Protein AF-A0A5P6VSQ1-F1 (afdb_monomer)

Structure (mmCIF, N/CA/C/O backbone):
data_AF-A0A5P6VSQ1-F1
#
_entry.id   AF-A0A5P6VSQ1-F1
#
loop_
_atom_site.group_PDB
_atom_site.id
_atom_site.type_symbol
_atom_site.label_atom_id
_atom_site.label_alt_id
_atom_site.label_comp_id
_atom_site.label_asym_id
_atom_site.label_entity_id
_atom_site.label_seq_id
_atom_site.pdbx_PDB_ins_code
_atom_site.Cartn_x
_atom_site.Cartn_y
_atom_site.Cartn_z
_atom_site.occupancy
_atom_site.B_iso_or_equiv
_atom_site.auth_seq_id
_atom_site.auth_comp_id
_atom_site.auth_asym_id
_atom_site.auth_atom_id
_atom_site.pdbx_PDB_model_num
ATOM 1 N N . MET A 1 1 ? -1.078 12.961 29.794 1.00 70.12 1 MET A N 1
ATOM 2 C CA . MET A 1 1 ? -1.570 12.955 28.407 1.00 70.12 1 MET A CA 1
ATOM 3 C C . MET A 1 1 ? -2.559 11.824 28.204 1.00 70.12 1 MET A C 1
ATOM 5 O O . MET A 1 1 ? -2.179 10.659 28.289 1.00 70.12 1 MET A O 1
ATOM 9 N N . ARG A 1 2 ? -3.822 12.182 27.994 1.00 81.62 2 ARG A N 1
ATOM 10 C CA . ARG A 1 2 ? -4.929 11.288 27.654 1.00 81.62 2 ARG A CA 1
ATOM 11 C C . ARG A 1 2 ? -5.389 11.627 26.243 1.00 81.62 2 ARG A C 1
ATOM 13 O O . ARG A 1 2 ? -5.378 12.792 25.859 1.00 81.62 2 ARG A O 1
ATOM 20 N N . PHE A 1 3 ? -5.787 10.613 25.490 1.00 84.25 3 PHE A N 1
ATOM 21 C CA . PHE A 1 3 ? -6.399 10.802 24.182 1.00 84.25 3 PHE A CA 1
ATOM 22 C C . PHE A 1 3 ? -7.887 10.526 24.303 1.00 84.25 3 PHE A C 1
ATOM 24 O O . PHE A 1 3 ? -8.263 9.465 24.799 1.00 84.25 3 PHE A O 1
ATOM 31 N N . ILE A 1 4 ? -8.719 11.459 23.860 1.00 89.19 4 ILE A N 1
ATOM 32 C CA . ILE A 1 4 ? -10.176 11.336 23.892 1.00 89.19 4 ILE A CA 1
ATOM 33 C C . ILE A 1 4 ? -10.691 11.254 22.468 1.00 89.19 4 ILE A C 1
ATOM 35 O O . ILE A 1 4 ? -10.334 12.092 21.651 1.00 89.19 4 ILE A O 1
ATOM 39 N N . GLY A 1 5 ? -11.539 10.281 22.163 1.00 91.38 5 GLY A N 1
ATOM 40 C CA . GLY A 1 5 ? -12.092 10.126 20.823 1.00 91.38 5 GLY A CA 1
ATOM 41 C C . GLY A 1 5 ? -13.362 9.293 20.811 1.00 91.38 5 GLY A C 1
ATOM 42 O O . GLY A 1 5 ? -13.901 8.954 21.866 1.00 91.38 5 GLY A O 1
ATOM 43 N N . THR A 1 6 ? -13.822 8.980 19.602 1.00 93.25 6 THR A N 1
ATOM 44 C CA . THR A 1 6 ? -14.966 8.096 19.352 1.00 93.25 6 THR A CA 1
ATOM 45 C C . THR A 1 6 ? -14.537 6.953 18.438 1.00 93.25 6 THR A C 1
ATOM 47 O O . THR A 1 6 ? -13.823 7.180 17.461 1.00 93.25 6 THR A O 1
ATOM 50 N N . ILE A 1 7 ? -14.975 5.732 18.742 1.00 93.25 7 ILE A N 1
ATOM 51 C CA . ILE A 1 7 ? -14.800 4.549 17.895 1.00 93.25 7 ILE A CA 1
ATOM 52 C C . ILE A 1 7 ? -16.166 3.914 17.671 1.00 93.25 7 ILE A C 1
ATOM 54 O O . ILE A 1 7 ? -16.903 3.645 18.620 1.00 93.25 7 ILE A O 1
ATOM 58 N N . LEU A 1 8 ? -16.475 3.639 16.412 1.00 93.31 8 LEU A N 1
ATOM 59 C CA . LEU A 1 8 ? -17.671 2.930 15.988 1.00 93.31 8 LEU A CA 1
ATOM 60 C C . LEU A 1 8 ? -17.370 1.439 15.844 1.00 93.31 8 LEU A C 1
ATOM 62 O O . LEU A 1 8 ? -16.299 1.071 15.359 1.00 93.31 8 LEU A O 1
ATOM 66 N N . GLN A 1 9 ? -18.314 0.592 16.236 1.00 92.81 9 GLN A N 1
ATOM 67 C CA . GLN A 1 9 ? -18.250 -0.860 16.110 1.00 92.81 9 GLN A CA 1
ATOM 68 C C . GLN A 1 9 ? -19.299 -1.354 15.117 1.00 92.81 9 GLN A C 1
ATOM 70 O O . GLN A 1 9 ? -20.471 -0.993 15.202 1.00 92.81 9 GLN A O 1
ATOM 75 N N . PHE A 1 10 ? -18.868 -2.230 14.217 1.00 91.12 10 PHE A N 1
ATOM 76 C CA . PHE A 1 10 ? -19.666 -2.811 13.152 1.00 91.12 10 PHE A CA 1
ATOM 77 C C . PHE A 1 10 ? -19.662 -4.339 13.230 1.00 91.12 10 PHE A C 1
ATOM 79 O O . PHE A 1 10 ? -18.661 -4.956 13.627 1.00 91.12 10 PHE A O 1
ATOM 86 N N . ASP A 1 11 ? -20.773 -4.949 12.827 1.00 88.25 11 ASP A N 1
ATOM 87 C CA . ASP A 1 11 ? -20.879 -6.395 12.642 1.00 88.25 11 ASP A CA 1
ATOM 88 C C . ASP A 1 11 ? -20.225 -6.874 11.324 1.00 88.25 11 ASP A C 1
ATOM 90 O O . ASP A 1 11 ? -19.511 -6.136 10.640 1.00 88.25 11 ASP A O 1
ATOM 94 N N . ALA A 1 12 ? -20.393 -8.158 10.992 1.00 83.31 12 ALA A N 1
ATOM 95 C CA . ALA A 1 12 ? -19.818 -8.744 9.778 1.00 83.31 12 ALA A CA 1
ATOM 96 C C . ALA A 1 12 ? -20.496 -8.264 8.481 1.00 83.31 12 ALA A C 1
ATOM 98 O O . ALA A 1 12 ? -19.870 -8.335 7.419 1.00 83.31 12 ALA A O 1
ATOM 99 N N . ASP A 1 13 ? -21.732 -7.776 8.584 1.00 84.56 13 ASP A N 1
ATOM 100 C CA . ASP A 1 13 ? -22.561 -7.284 7.482 1.00 84.56 13 ASP A CA 1
ATOM 101 C C . ASP A 1 13 ? -22.483 -5.752 7.338 1.00 84.56 13 ASP A C 1
ATOM 103 O O . ASP A 1 13 ? -23.148 -5.167 6.487 1.00 84.56 13 ASP A O 1
ATOM 107 N N . ASP A 1 14 ? -21.589 -5.122 8.105 1.00 87.62 14 ASP A N 1
ATOM 108 C CA . ASP A 1 14 ? -21.326 -3.684 8.132 1.00 87.62 14 ASP A CA 1
ATOM 109 C C . ASP A 1 14 ? -22.443 -2.829 8.749 1.00 87.62 14 ASP A C 1
ATOM 111 O O . ASP A 1 14 ? -22.542 -1.632 8.473 1.00 87.62 14 ASP A O 1
ATOM 115 N N . HIS A 1 15 ? -23.265 -3.407 9.628 1.00 89.38 15 HIS A N 1
ATOM 116 C CA . HIS A 1 15 ? -24.206 -2.632 10.433 1.00 89.38 15 HIS A CA 1
ATOM 117 C C . HIS A 1 15 ? -23.506 -2.036 11.652 1.00 89.38 15 HIS A C 1
ATOM 119 O O . HIS A 1 15 ? -22.765 -2.725 12.356 1.00 89.38 15 HIS A O 1
ATOM 125 N N . LEU A 1 16 ? -23.779 -0.761 11.933 1.00 92.00 16 LEU A N 1
ATOM 126 C CA . LEU A 1 16 ? -23.342 -0.099 13.159 1.00 92.00 16 LEU A CA 1
ATOM 127 C C . LEU A 1 16 ? -24.077 -0.707 14.363 1.00 92.00 16 LEU A C 1
ATOM 129 O O . LEU A 1 16 ? -25.304 -0.660 14.427 1.00 92.00 16 LEU A O 1
ATOM 133 N N . ILE A 1 17 ? -23.326 -1.245 15.323 1.00 92.81 17 ILE A N 1
ATOM 134 C CA . ILE A 1 17 ? -23.867 -1.920 16.516 1.00 92.81 17 ILE A CA 1
ATOM 135 C C . ILE A 1 17 ? -23.391 -1.309 17.838 1.00 92.81 17 ILE A C 1
ATOM 137 O O . ILE A 1 17 ? -23.917 -1.652 18.895 1.00 92.81 17 ILE A O 1
ATOM 141 N N . GLY A 1 18 ? -22.409 -0.409 17.798 1.00 92.25 18 GLY A N 1
ATOM 142 C CA . GLY A 1 18 ? -21.879 0.226 18.997 1.00 92.25 18 GLY A CA 1
ATOM 143 C C . GLY A 1 18 ? -21.128 1.515 18.700 1.00 92.25 18 GLY A C 1
ATOM 144 O O . GLY A 1 18 ? -20.515 1.672 17.644 1.00 92.25 18 GLY A O 1
ATOM 145 N N . GLU A 1 19 ? -21.159 2.425 19.665 1.00 94.94 19 GLU A N 1
ATOM 146 C CA . GLU A 1 19 ? -20.414 3.680 19.664 1.00 94.94 19 GLU A CA 1
ATOM 147 C C . GLU A 1 19 ? -19.758 3.848 21.034 1.00 94.94 19 GLU A C 1
ATOM 149 O O . GLU A 1 19 ? -20.417 3.757 22.071 1.00 94.94 19 GLU A O 1
ATOM 154 N N . TYR A 1 20 ? -18.446 4.067 21.035 1.00 93.31 20 TYR A N 1
ATOM 155 C CA . TYR A 1 20 ? -17.654 4.194 22.248 1.00 93.31 20 TYR A CA 1
ATOM 156 C C . TYR A 1 20 ? -16.936 5.536 22.251 1.00 93.31 20 TYR A C 1
ATOM 158 O O . TYR A 1 20 ? -16.072 5.773 21.407 1.00 93.31 20 TYR A O 1
ATOM 166 N N . THR A 1 21 ? -17.253 6.375 23.235 1.00 93.38 21 THR A N 1
ATOM 167 C CA . THR A 1 21 ? -16.722 7.737 23.354 1.00 93.38 21 THR A CA 1
ATOM 168 C C . THR A 1 21 ? -16.075 7.939 24.715 1.00 93.38 21 THR A C 1
ATOM 170 O O . THR A 1 21 ? -16.626 7.544 25.743 1.00 93.38 21 THR A O 1
ATOM 173 N N . GLY A 1 22 ? -14.900 8.564 24.738 1.00 91.81 22 GLY A N 1
ATOM 174 C CA . GLY A 1 22 ? -14.165 8.852 25.967 1.00 91.81 22 GLY A CA 1
ATOM 175 C C . GLY A 1 22 ? -12.661 8.708 25.788 1.00 91.81 22 GLY A C 1
ATOM 176 O O . GLY 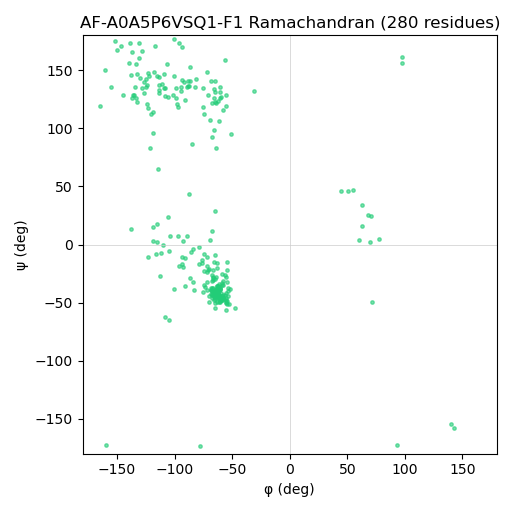A 1 22 ? -12.144 8.790 24.674 1.00 91.81 22 GLY A O 1
ATOM 177 N N . GLU A 1 23 ? -11.949 8.495 26.896 1.00 89.94 23 GLU A N 1
ATOM 178 C CA . GLU A 1 23 ? -10.521 8.186 26.844 1.00 89.94 23 GLU A CA 1
ATOM 179 C C . GLU A 1 23 ? -10.310 6.894 26.043 1.00 89.94 23 GLU A C 1
ATOM 181 O O . GLU A 1 23 ? -10.903 5.862 26.363 1.00 89.94 23 GLU A O 1
ATOM 186 N N . LEU A 1 24 ? -9.448 6.934 25.022 1.00 83.62 24 LEU A N 1
ATOM 187 C CA . LEU A 1 24 ? -9.187 5.814 24.115 1.00 83.62 24 LEU A CA 1
ATOM 188 C C . LEU A 1 24 ? -8.848 4.529 24.880 1.00 83.62 24 LEU A C 1
ATOM 190 O O . LEU A 1 24 ? -9.331 3.455 24.541 1.00 83.62 24 LEU A O 1
ATOM 194 N N . LYS A 1 25 ? -8.092 4.634 25.977 1.00 82.38 25 LYS A N 1
ATOM 195 C CA . LYS A 1 25 ? -7.800 3.498 26.857 1.00 82.38 25 LYS A CA 1
ATOM 196 C C . LYS A 1 25 ? -9.061 2.894 27.492 1.00 82.38 25 LYS A C 1
ATOM 198 O O . LYS A 1 25 ? -9.208 1.676 27.495 1.00 82.38 25 LYS A O 1
ATOM 203 N N . CYS A 1 26 ? -9.966 3.726 28.003 1.00 86.69 26 CYS A N 1
ATOM 204 C CA . CYS A 1 26 ? -11.228 3.276 28.592 1.00 86.69 26 CYS A CA 1
ATOM 205 C C . CYS A 1 26 ? -12.149 2.652 27.538 1.00 86.69 26 CYS A C 1
ATOM 207 O O . CYS A 1 26 ? -12.797 1.646 27.818 1.00 86.69 26 CYS A O 1
ATOM 209 N N . ILE A 1 27 ? -12.166 3.198 26.316 1.00 88.56 27 ILE A N 1
ATOM 210 C CA . ILE A 1 27 ? -12.882 2.590 25.188 1.00 88.56 27 ILE A CA 1
ATOM 211 C C . ILE A 1 27 ? -12.402 1.147 24.981 1.00 88.56 27 ILE A C 1
ATOM 213 O O . ILE A 1 27 ? -13.220 0.234 24.948 1.00 88.56 27 ILE A O 1
ATOM 217 N N . LEU A 1 28 ? -11.087 0.916 24.932 1.00 82.88 28 LEU A N 1
ATOM 218 C CA . LEU A 1 28 ? -10.521 -0.429 24.756 1.00 82.88 28 LEU A CA 1
ATOM 219 C C . LEU A 1 28 ? -10.906 -1.399 25.878 1.00 82.88 28 LEU A C 1
ATOM 221 O O . LEU A 1 28 ? -11.108 -2.589 25.628 1.00 82.88 28 LEU A O 1
ATOM 225 N N . ASP A 1 29 ? -10.997 -0.910 27.113 1.00 82.88 29 ASP A N 1
ATOM 226 C CA . ASP A 1 29 ? -11.412 -1.736 28.245 1.00 82.88 29 ASP A CA 1
ATOM 227 C C . ASP A 1 29 ? -12.871 -2.181 28.161 1.00 82.88 29 ASP A C 1
ATOM 229 O O . ASP A 1 29 ? -13.169 -3.304 28.588 1.00 82.88 29 ASP A O 1
ATOM 233 N N . ASN A 1 30 ? -13.715 -1.348 27.551 1.00 83.75 30 ASN A N 1
ATOM 234 C CA . ASN A 1 30 ? -15.149 -1.556 27.377 1.00 83.75 30 ASN A CA 1
ATOM 235 C C . ASN A 1 30 ? -15.520 -2.275 26.070 1.00 83.75 30 ASN A C 1
ATOM 237 O O . ASN A 1 30 ? -16.666 -2.694 25.916 1.00 83.75 30 ASN A O 1
ATOM 241 N N . ILE A 1 31 ? -14.586 -2.434 25.125 1.00 82.75 31 ILE A N 1
ATOM 242 C CA . ILE A 1 31 ? -14.830 -3.215 23.910 1.00 82.75 31 ILE A CA 1
ATOM 243 C C . ILE A 1 31 ? -14.947 -4.701 24.277 1.00 82.75 31 ILE A C 1
ATOM 245 O O . ILE A 1 31 ? -13.966 -5.394 24.576 1.00 82.75 31 ILE A O 1
ATOM 249 N N . GLU A 1 32 ? -16.173 -5.209 24.212 1.00 71.50 32 GLU A N 1
ATOM 250 C CA . GLU A 1 32 ? -16.467 -6.634 24.298 1.00 71.50 32 GLU A CA 1
ATOM 251 C C . GLU A 1 32 ? -16.241 -7.308 22.934 1.00 71.50 32 GLU A C 1
ATOM 253 O O . GLU A 1 32 ? -16.523 -6.743 21.880 1.00 71.50 32 GLU A O 1
ATOM 258 N N . ASN A 1 33 ? -15.722 -8.541 22.939 1.00 73.06 33 ASN A N 1
ATOM 259 C CA . ASN A 1 33 ? -15.537 -9.360 21.731 1.00 73.06 33 ASN A CA 1
ATOM 260 C C . ASN A 1 33 ? -14.714 -8.689 20.605 1.00 73.06 33 ASN A C 1
ATOM 262 O O . ASN A 1 33 ? -15.053 -8.774 19.423 1.00 73.06 33 ASN A O 1
ATOM 266 N N . GLY A 1 34 ? -13.568 -8.089 20.957 1.00 71.31 34 GLY A N 1
ATOM 267 C CA . GLY A 1 34 ? -12.662 -7.375 20.038 1.00 71.31 34 GLY A CA 1
ATOM 268 C C . GLY A 1 34 ? -12.170 -8.147 18.799 1.00 71.31 34 GLY A C 1
ATOM 269 O O . GLY A 1 34 ? -11.653 -7.537 17.869 1.00 71.31 34 GLY A O 1
ATOM 270 N N . GLU A 1 35 ? -12.324 -9.473 18.759 1.00 76.06 35 GLU A N 1
ATOM 271 C CA . GLU A 1 35 ? -11.945 -10.319 17.613 1.00 76.06 35 GLU A CA 1
ATOM 272 C C . GLU A 1 35 ? -13.078 -10.564 16.611 1.00 76.06 35 GLU A C 1
ATOM 274 O O . GLU A 1 35 ? -12.803 -10.945 15.474 1.00 76.06 35 GLU A O 1
ATOM 279 N N . THR A 1 36 ? -14.330 -10.357 17.018 1.00 80.19 36 THR A N 1
ATOM 280 C CA . THR A 1 36 ? -15.506 -10.686 16.200 1.00 80.19 36 THR A CA 1
ATOM 281 C C . THR A 1 36 ? -15.934 -9.508 15.332 1.00 80.19 36 THR A C 1
ATOM 283 O O . THR A 1 36 ? -16.342 -9.691 14.187 1.00 80.19 36 THR A O 1
ATOM 286 N N . PHE A 1 37 ? -15.802 -8.295 15.860 1.00 88.25 37 PHE A N 1
ATOM 287 C CA . PHE A 1 37 ? -16.324 -7.085 15.237 1.00 88.25 37 PHE A CA 1
ATOM 288 C C . PHE A 1 37 ? -15.277 -6.328 14.413 1.00 88.25 37 PHE A C 1
ATOM 290 O O . PHE A 1 37 ? -14.092 -6.685 14.356 1.00 88.25 37 PHE A O 1
ATOM 297 N N . TYR A 1 38 ? -15.737 -5.301 13.710 1.00 88.38 38 TYR A N 1
ATOM 298 C CA . TYR A 1 38 ? -14.899 -4.341 13.004 1.00 88.38 38 TYR A CA 1
ATOM 299 C C . TYR A 1 38 ? -15.056 -2.958 13.620 1.00 88.38 38 TYR A C 1
ATOM 301 O O . TYR A 1 38 ? -16.138 -2.610 14.071 1.00 88.38 38 TYR A O 1
ATOM 309 N N . TYR A 1 39 ? -13.983 -2.177 13.645 1.00 91.19 39 TYR A N 1
ATOM 310 C CA . TYR A 1 39 ? -13.972 -0.868 14.293 1.00 91.19 39 TYR A CA 1
ATOM 311 C C . TYR A 1 39 ? -13.536 0.222 13.319 1.00 91.19 39 TYR A C 1
ATOM 313 O O . TYR A 1 39 ? -12.639 -0.015 12.510 1.00 91.19 39 TYR A O 1
ATOM 321 N N . ARG A 1 40 ? -14.141 1.411 13.396 1.00 92.31 40 ARG A N 1
ATOM 322 C CA . ARG A 1 40 ? -13.777 2.579 12.571 1.00 92.31 40 ARG A CA 1
ATOM 323 C C . ARG A 1 40 ? -13.806 3.859 13.389 1.00 92.31 40 ARG A C 1
ATOM 325 O O . ARG A 1 40 ? -14.538 3.957 14.372 1.00 92.31 40 ARG A O 1
ATOM 332 N N . PHE A 1 41 ? -13.065 4.861 12.935 1.00 93.00 41 PHE A N 1
ATOM 333 C CA . PHE A 1 41 ? -13.343 6.239 13.333 1.00 93.00 41 PHE A CA 1
ATOM 334 C C . PHE A 1 41 ? -14.627 6.722 12.643 1.00 93.00 41 PHE A C 1
ATOM 336 O O . PHE A 1 41 ? -14.887 6.298 11.513 1.00 93.00 41 PHE A O 1
ATOM 343 N N . PRO A 1 42 ? -15.424 7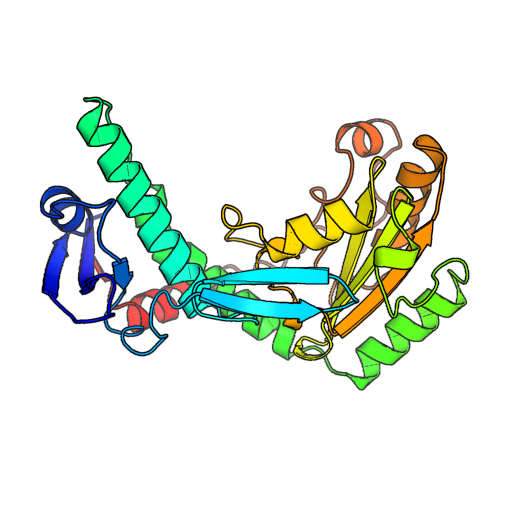.611 13.265 1.00 92.69 42 PRO A N 1
ATOM 344 C CA . PRO A 1 42 ? -16.654 8.126 12.659 1.00 92.69 42 PRO A CA 1
ATOM 345 C C . PRO A 1 42 ? -16.459 8.721 11.260 1.00 92.69 42 PRO A C 1
ATOM 347 O O . PRO A 1 42 ? -17.282 8.497 10.372 1.00 92.69 42 PRO A O 1
ATOM 350 N N . CYS A 1 43 ? -15.333 9.409 11.047 1.00 90.44 43 CYS A N 1
ATOM 351 C CA . CYS A 1 43 ? -14.950 10.007 9.767 1.00 90.44 43 CYS A CA 1
ATOM 352 C C . CYS A 1 43 ? -14.730 8.991 8.638 1.00 90.44 43 CYS A C 1
ATOM 354 O O . CYS A 1 43 ? -14.682 9.395 7.485 1.00 90.44 43 CYS A O 1
ATOM 356 N N . PHE A 1 44 ? -14.585 7.703 8.960 1.00 90.81 44 PHE A N 1
ATOM 357 C CA . PHE A 1 44 ? -14.346 6.624 8.000 1.00 90.81 44 PHE A CA 1
ATOM 358 C C . PHE A 1 44 ? -15.492 5.613 7.950 1.00 90.81 44 PHE A C 1
ATOM 360 O O . PHE A 1 44 ? -15.309 4.481 7.504 1.00 90.81 44 PHE A O 1
ATOM 367 N N . SER A 1 45 ? -16.672 5.984 8.451 1.00 82.56 45 SER A N 1
ATOM 368 C CA . SER A 1 45 ? -17.833 5.090 8.528 1.00 82.56 45 SER A CA 1
ATOM 369 C C . SER A 1 45 ? -18.280 4.544 7.163 1.00 82.56 45 SER A C 1
ATOM 371 O O . SER A 1 45 ? -18.807 3.434 7.109 1.00 82.56 45 SER A O 1
ATOM 373 N N . ASP A 1 46 ? -17.993 5.255 6.074 1.00 79.31 46 ASP A N 1
ATOM 374 C CA . ASP A 1 46 ? -18.390 4.974 4.691 1.00 79.31 46 ASP A CA 1
ATOM 375 C C . ASP A 1 46 ? -17.365 4.177 3.860 1.00 79.31 46 ASP A C 1
ATOM 377 O O . ASP A 1 46 ? -17.715 3.671 2.794 1.00 79.31 46 ASP A O 1
ATOM 381 N N . ILE A 1 47 ? -16.132 3.979 4.346 1.00 75.06 47 ILE A N 1
ATOM 382 C CA . ILE A 1 47 ? -15.031 3.312 3.605 1.00 75.06 47 ILE A CA 1
ATOM 383 C C . ILE A 1 47 ? -15.249 1.798 3.380 1.00 75.06 47 ILE A C 1
ATOM 385 O O . ILE A 1 47 ? -14.464 1.112 2.725 1.00 75.06 47 ILE A O 1
ATOM 389 N N . GLY A 1 48 ? -16.403 1.282 3.797 1.00 63.25 48 GLY A N 1
ATOM 390 C CA . GLY A 1 48 ? -16.982 0.080 3.217 1.00 63.25 48 GLY A CA 1
ATOM 391 C C . GLY A 1 48 ? -16.702 -1.209 3.979 1.00 63.25 48 GLY A C 1
ATOM 392 O O . GLY A 1 48 ? -15.763 -1.345 4.762 1.00 63.25 48 GLY A O 1
ATOM 393 N N . SER A 1 49 ? -17.593 -2.169 3.754 1.00 63.62 49 SER A N 1
ATOM 394 C CA . SER A 1 49 ? -17.668 -3.480 4.409 1.00 63.62 49 SER A CA 1
ATOM 395 C C . SER A 1 49 ? -16.387 -4.324 4.314 1.00 63.62 49 SER A C 1
ATOM 397 O O . SER A 1 49 ? -15.628 -4.205 3.354 1.00 63.62 49 SER A O 1
ATOM 399 N N . LYS A 1 50 ? -16.213 -5.302 5.223 1.00 70.88 50 LYS A N 1
ATOM 400 C CA . LYS A 1 50 ? -15.196 -6.384 5.147 1.00 70.88 50 LYS A CA 1
ATOM 401 C C . LYS A 1 50 ? -15.405 -7.355 3.963 1.00 70.88 50 LYS A C 1
ATOM 403 O O . LYS A 1 50 ? -15.060 -8.541 4.026 1.00 70.88 50 LYS A O 1
ATOM 408 N N . LYS A 1 51 ? -15.996 -6.896 2.861 1.00 79.38 51 LYS A N 1
ATOM 409 C CA . LYS A 1 51 ? -16.295 -7.732 1.706 1.00 79.38 51 LYS A CA 1
ATOM 410 C C . LYS A 1 51 ? -14.999 -8.219 1.077 1.00 79.38 51 LYS A C 1
ATOM 412 O O . LYS A 1 51 ? -14.076 -7.457 0.806 1.00 79.38 51 LYS A O 1
ATOM 417 N N . LYS A 1 52 ? -14.943 -9.524 0.826 1.00 86.62 52 LYS A N 1
ATOM 418 C CA . LYS A 1 52 ? -13.829 -10.146 0.113 1.00 86.62 52 LYS A CA 1
ATOM 419 C C . LYS A 1 52 ? -13.933 -9.801 -1.367 1.00 86.62 52 LYS A C 1
ATOM 421 O O . LYS A 1 52 ? -14.832 -10.290 -2.052 1.00 86.62 52 LYS A O 1
ATOM 426 N N . ILE A 1 53 ? -12.994 -9.006 -1.859 1.00 88.06 53 ILE A N 1
ATOM 427 C CA . ILE A 1 53 ? -12.873 -8.662 -3.272 1.00 88.06 53 ILE A CA 1
ATOM 428 C C . ILE A 1 53 ? -11.818 -9.572 -3.889 1.00 88.06 53 ILE A C 1
ATOM 430 O O . ILE A 1 53 ? -10.674 -9.630 -3.441 1.00 88.06 53 ILE A O 1
ATOM 434 N N . ARG A 1 54 ? -12.220 -10.336 -4.905 1.00 92.56 54 ARG A N 1
ATOM 435 C CA . ARG A 1 54 ? -11.307 -11.186 -5.675 1.00 92.56 54 ARG A CA 1
ATOM 436 C C . ARG A 1 54 ? -10.720 -10.371 -6.816 1.00 92.56 54 ARG A C 1
ATOM 438 O O . ARG A 1 54 ? -11.452 -9.638 -7.475 1.00 92.56 54 ARG A O 1
ATOM 445 N N . TYR A 1 55 ? -9.439 -10.565 -7.091 1.00 93.19 55 TYR A N 1
ATOM 446 C CA . TYR A 1 55 ? -8.770 -9.936 -8.224 1.00 93.19 55 TYR A CA 1
ATOM 447 C C . TYR A 1 55 ? -7.927 -10.951 -8.999 1.00 93.19 55 TYR A C 1
ATOM 449 O O . TYR A 1 55 ? -7.499 -11.980 -8.463 1.00 93.19 55 TYR A O 1
ATOM 457 N N . THR A 1 56 ? -7.703 -10.648 -10.276 1.00 95.81 56 THR A N 1
ATOM 458 C CA . THR A 1 56 ? -6.671 -11.273 -11.106 1.00 95.81 56 THR A CA 1
ATOM 459 C C . THR A 1 56 ? -5.799 -10.157 -11.652 1.00 95.81 56 THR A C 1
ATOM 461 O O . THR A 1 56 ? -6.319 -9.263 -12.308 1.00 95.81 56 THR A O 1
ATOM 464 N N . HIS A 1 57 ? -4.503 -10.196 -11.354 1.00 96.94 57 HIS A N 1
ATOM 465 C CA . HIS A 1 57 ? -3.565 -9.135 -11.706 1.00 96.94 57 HIS A CA 1
ATOM 466 C C . HIS A 1 57 ? -2.200 -9.724 -12.051 1.00 96.94 57 HIS A C 1
ATOM 468 O O . HIS A 1 57 ? -1.703 -10.564 -11.298 1.00 96.94 57 HIS A O 1
ATOM 474 N N . PHE A 1 58 ? -1.633 -9.354 -13.205 1.00 97.44 58 PHE A N 1
ATOM 475 C CA . PHE A 1 58 ? -0.425 -9.978 -13.780 1.00 97.44 58 PHE A CA 1
ATOM 476 C C . PHE A 1 58 ? -0.454 -11.520 -13.725 1.00 97.44 58 PHE A C 1
ATOM 478 O O . PHE A 1 58 ? 0.480 -12.163 -13.244 1.00 97.44 58 PHE A O 1
ATOM 485 N N . GLY A 1 59 ? -1.589 -12.116 -14.112 1.00 96.12 59 GLY A N 1
ATOM 486 C CA . GLY A 1 59 ? -1.818 -13.570 -14.092 1.00 96.12 59 GLY A CA 1
ATOM 487 C C . GLY A 1 59 ? -1.935 -14.213 -12.701 1.00 96.12 59 GLY A C 1
ATOM 488 O O . GLY A 1 59 ? -2.136 -15.428 -12.583 1.00 96.12 59 GLY A O 1
ATOM 489 N N . LEU A 1 60 ? -1.861 -13.430 -11.620 1.00 94.69 60 LEU A N 1
ATOM 490 C CA . LEU A 1 60 ? -2.013 -13.908 -10.248 1.00 94.69 60 LEU A CA 1
ATOM 491 C C . LEU A 1 60 ? -3.417 -13.657 -9.716 1.00 94.69 60 LEU A C 1
ATOM 493 O O . LEU A 1 60 ? -3.946 -12.555 -9.804 1.00 94.69 60 LEU A O 1
ATOM 497 N N . LYS A 1 61 ? -3.987 -14.674 -9.067 1.00 94.50 61 LYS A N 1
ATOM 498 C CA . LYS A 1 61 ? -5.241 -14.553 -8.318 1.00 94.50 61 LYS A CA 1
ATOM 499 C C . LYS A 1 61 ? -4.968 -14.204 -6.855 1.00 94.50 61 LYS A C 1
ATOM 501 O O . LYS A 1 61 ? -4.060 -14.773 -6.225 1.00 94.50 61 LYS A O 1
ATOM 506 N N . GLY A 1 62 ? -5.791 -13.317 -6.307 1.00 91.62 62 GLY A N 1
ATOM 507 C CA . GLY A 1 62 ? -5.749 -12.918 -4.905 1.00 91.62 62 GLY A CA 1
ATOM 508 C C . GLY A 1 62 ? -7.105 -12.466 -4.375 1.00 91.62 62 GLY A C 1
ATOM 509 O O . GLY A 1 62 ? -8.106 -12.442 -5.096 1.00 91.62 62 GLY A O 1
ATOM 510 N N . ILE A 1 63 ? -7.129 -12.184 -3.075 1.00 90.81 63 ILE A N 1
ATOM 511 C CA . ILE A 1 63 ? -8.305 -11.699 -2.360 1.00 90.81 63 ILE A CA 1
ATOM 512 C C . ILE A 1 63 ? -7.838 -10.591 -1.432 1.00 90.81 63 ILE A C 1
ATOM 514 O O . ILE A 1 63 ? -6.951 -10.828 -0.614 1.00 90.81 63 ILE A O 1
ATOM 518 N N . ASN A 1 64 ? -8.473 -9.434 -1.534 1.00 86.38 64 ASN A N 1
ATOM 519 C CA . ASN A 1 64 ? -8.364 -8.380 -0.545 1.00 86.38 64 ASN A CA 1
ATOM 520 C C . ASN A 1 64 ? -9.651 -8.304 0.269 1.00 86.38 64 ASN A C 1
ATOM 522 O O . ASN A 1 64 ? -10.725 -8.724 -0.172 1.00 86.38 64 ASN A O 1
ATOM 526 N N . THR A 1 65 ? -9.525 -7.778 1.476 1.00 80.12 65 THR A N 1
ATOM 527 C CA . THR A 1 65 ? -10.683 -7.337 2.250 1.00 80.12 65 THR A CA 1
ATOM 528 C C . THR A 1 65 ? -10.898 -5.875 1.854 1.00 80.12 65 THR A C 1
ATOM 530 O O . THR A 1 65 ? -9.917 -5.167 1.685 1.00 80.12 65 THR A O 1
ATOM 533 N N . SER A 1 66 ? -12.132 -5.456 1.595 1.00 76.25 66 SER A N 1
ATOM 534 C CA . SER A 1 66 ? -12.538 -4.054 1.384 1.00 76.25 66 SER A CA 1
ATOM 535 C C . SER A 1 66 ? -12.114 -3.350 0.076 1.00 76.25 66 SER A C 1
ATOM 537 O O . SER A 1 66 ? -12.999 -2.811 -0.587 1.00 76.25 66 SER A O 1
ATOM 539 N N . CYS A 1 67 ? -10.849 -3.375 -0.364 1.00 83.94 67 CYS A N 1
ATOM 540 C CA . CYS A 1 67 ? -10.396 -2.628 -1.555 1.00 83.94 67 CYS A CA 1
ATOM 541 C C . CYS A 1 67 ? -9.419 -3.399 -2.458 1.00 83.94 67 CYS A C 1
ATOM 543 O O . CYS A 1 67 ? -8.921 -4.466 -2.113 1.00 83.94 67 CYS A O 1
ATOM 545 N N . ASN A 1 68 ? -9.085 -2.827 -3.617 1.00 87.56 68 ASN A N 1
ATOM 546 C CA . ASN A 1 68 ? -8.023 -3.337 -4.487 1.00 87.56 68 ASN A CA 1
ATOM 547 C C . ASN A 1 68 ? -6.834 -2.379 -4.678 1.00 87.56 68 ASN A C 1
ATOM 549 O O . ASN A 1 68 ? -5.824 -2.806 -5.243 1.00 87.56 68 ASN A O 1
ATOM 553 N N . GLU A 1 69 ? -6.949 -1.142 -4.199 1.00 90.75 69 GLU A N 1
ATOM 554 C CA . GLU A 1 69 ? -5.977 -0.048 -4.316 1.00 90.75 69 GLU A CA 1
ATOM 555 C C . GLU A 1 69 ? -5.736 0.587 -2.944 1.00 90.75 69 GLU A C 1
ATOM 557 O O . GLU A 1 69 ? -6.559 0.471 -2.041 1.00 90.75 69 GLU A O 1
ATOM 562 N N . TYR A 1 70 ? -4.631 1.299 -2.787 1.00 90.56 70 TYR A N 1
ATOM 563 C CA . TYR A 1 70 ? -4.276 1.976 -1.552 1.00 90.56 70 TYR A CA 1
ATOM 564 C C . TYR A 1 70 ? -5.237 3.125 -1.193 1.00 90.56 70 TYR A C 1
ATOM 566 O O . TYR A 1 70 ? -5.515 4.009 -2.007 1.00 90.56 70 TYR A O 1
ATOM 574 N N . SER A 1 71 ? -5.646 3.155 0.080 1.00 89.06 71 SER A N 1
ATOM 575 C CA . SER A 1 71 ? -6.279 4.287 0.768 1.00 89.06 71 SER A CA 1
ATOM 576 C C . SER A 1 71 ? -5.622 4.465 2.138 1.00 89.06 71 SER A C 1
ATOM 578 O O . SER A 1 71 ? -5.396 3.493 2.869 1.00 89.06 71 SER A O 1
ATOM 580 N N . ALA A 1 72 ? -5.313 5.715 2.492 1.00 89.56 72 ALA A N 1
ATOM 581 C CA . ALA A 1 72 ? -4.751 6.039 3.799 1.00 89.56 72 ALA A CA 1
ATOM 582 C C . ALA A 1 72 ? -5.755 5.721 4.913 1.00 89.56 72 ALA A C 1
ATOM 584 O O . ALA A 1 72 ? -5.401 5.147 5.938 1.00 89.56 72 ALA A O 1
ATOM 585 N N . GLU A 1 73 ? -7.021 6.048 4.694 1.00 89.56 73 GLU A N 1
ATOM 586 C CA . GLU A 1 73 ? -8.109 5.859 5.641 1.00 89.56 73 GLU A CA 1
ATOM 587 C C . GLU A 1 73 ? -8.360 4.374 5.929 1.00 89.56 73 GLU A C 1
ATOM 589 O O . GLU A 1 73 ? -8.528 3.960 7.080 1.00 89.56 73 GLU A O 1
ATOM 594 N N . GLU A 1 74 ? -8.312 3.536 4.897 1.00 87.25 74 GLU A N 1
ATOM 595 C CA . GLU A 1 74 ? -8.421 2.092 5.061 1.00 87.25 74 GLU A CA 1
ATOM 596 C C . GLU A 1 74 ? -7.196 1.505 5.772 1.00 87.25 74 GLU A C 1
ATOM 598 O O . GLU A 1 74 ? -7.345 0.652 6.650 1.00 87.25 74 GLU A O 1
ATOM 603 N N . LEU A 1 75 ? -5.986 1.992 5.466 1.00 88.38 75 LEU A N 1
ATOM 604 C CA . LEU A 1 75 ? -4.769 1.596 6.178 1.00 88.38 75 LEU A CA 1
ATOM 605 C C . LEU A 1 75 ? -4.883 1.899 7.678 1.00 88.38 75 LEU A C 1
ATOM 607 O O . LEU A 1 75 ? -4.572 1.041 8.507 1.00 88.38 75 LEU A O 1
ATOM 611 N N . ILE A 1 76 ? -5.376 3.091 8.027 1.00 90.31 76 ILE A N 1
ATOM 612 C CA . ILE A 1 76 ? -5.638 3.476 9.417 1.00 90.31 76 ILE A CA 1
ATOM 613 C C . ILE A 1 76 ? -6.707 2.597 10.045 1.00 90.31 76 ILE A C 1
ATOM 615 O O . ILE A 1 76 ? -6.555 2.168 11.189 1.00 90.31 76 ILE A O 1
ATOM 619 N N . THR A 1 77 ? -7.749 2.253 9.298 1.00 89.56 77 THR A N 1
ATOM 620 C CA . THR A 1 77 ? -8.793 1.359 9.795 1.00 89.56 77 THR A CA 1
ATOM 621 C C . THR A 1 77 ? -8.250 -0.054 10.043 1.00 89.56 77 THR A C 1
ATOM 623 O O . THR A 1 77 ? -8.558 -0.667 11.070 1.00 89.56 77 THR A O 1
ATOM 626 N N . TYR A 1 78 ? -7.375 -0.579 9.180 1.00 86.94 78 TYR A N 1
ATOM 627 C CA . TYR A 1 78 ? -6.692 -1.850 9.436 1.00 86.94 78 TYR A CA 1
ATOM 628 C C . TYR A 1 78 ? -5.806 -1.792 10.668 1.00 86.94 78 TYR A C 1
ATOM 630 O O . TYR A 1 78 ? -5.865 -2.705 11.494 1.00 86.94 78 TYR A O 1
ATOM 638 N N . TYR A 1 79 ? -5.022 -0.725 10.809 1.00 88.56 79 TYR A N 1
ATOM 639 C CA . TYR A 1 79 ? -4.140 -0.552 11.9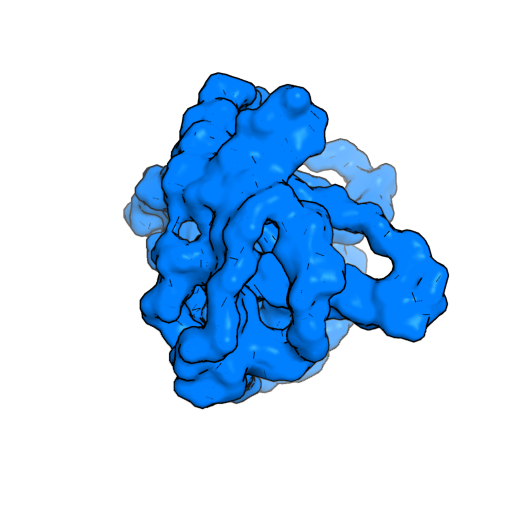51 1.00 88.56 79 TYR A CA 1
ATOM 640 C C . TYR A 1 79 ? -4.930 -0.474 13.268 1.00 88.56 79 TYR A C 1
ATOM 642 O O . TYR A 1 79 ? -4.619 -1.193 14.218 1.00 88.56 79 TYR A O 1
ATOM 650 N N . LEU A 1 80 ? -6.025 0.293 13.287 1.00 89.69 80 LEU A N 1
ATOM 651 C CA . LEU A 1 80 ? -6.963 0.374 14.407 1.00 89.69 80 LEU A CA 1
ATOM 652 C C . LEU A 1 80 ? -7.458 -1.018 14.832 1.00 89.69 80 LEU A C 1
ATOM 654 O O . LEU A 1 80 ? -7.376 -1.394 16.002 1.00 89.69 80 LEU A O 1
ATOM 658 N N . ASN A 1 81 ? -7.945 -1.809 13.874 1.00 89.31 81 ASN A N 1
ATOM 659 C CA . ASN A 1 81 ? -8.464 -3.149 14.151 1.00 89.31 81 ASN A CA 1
ATOM 660 C C . ASN A 1 81 ? -7.370 -4.118 14.599 1.00 89.31 81 ASN A C 1
ATOM 662 O O . ASN A 1 81 ? -7.612 -4.947 15.477 1.00 89.31 81 ASN A O 1
ATOM 666 N N . TYR A 1 82 ? -6.174 -4.020 14.019 1.00 87.88 82 TYR A N 1
ATOM 667 C CA . TYR A 1 82 ? -5.020 -4.801 14.443 1.00 87.88 82 TYR A CA 1
ATOM 668 C C . TYR A 1 82 ? -4.681 -4.531 15.917 1.00 87.88 82 TYR A C 1
ATOM 670 O O . TYR A 1 82 ? -4.543 -5.480 16.693 1.00 87.88 82 TYR A O 1
ATOM 678 N N . GLU A 1 83 ? -4.621 -3.262 16.327 1.00 87.69 83 GLU A N 1
ATOM 679 C CA . GLU A 1 83 ? -4.329 -2.867 17.709 1.00 87.69 83 GLU A CA 1
ATOM 680 C C . GLU A 1 83 ? -5.427 -3.319 18.686 1.00 87.69 83 GLU A C 1
ATOM 682 O O . GLU A 1 83 ? -5.112 -3.904 19.726 1.00 87.69 83 GLU A O 1
ATOM 687 N N . ILE A 1 84 ? -6.713 -3.155 18.342 1.00 89.12 84 ILE A N 1
ATOM 688 C CA . ILE A 1 84 ? -7.842 -3.625 19.172 1.00 89.12 84 ILE A CA 1
ATOM 689 C C . ILE A 1 84 ? -7.804 -5.151 19.345 1.00 89.12 84 ILE A C 1
ATOM 691 O O . ILE A 1 84 ? -7.926 -5.671 20.459 1.00 89.12 84 ILE A O 1
ATOM 695 N N . GLN A 1 85 ? -7.577 -5.899 18.263 1.00 87.75 85 GLN A N 1
ATOM 696 C CA . GLN A 1 85 ? -7.466 -7.357 18.335 1.00 87.75 85 GLN A CA 1
ATOM 697 C C . GLN A 1 85 ? -6.246 -7.790 19.157 1.00 87.75 85 GLN A C 1
ATOM 699 O O . GLN A 1 85 ? -6.334 -8.721 19.963 1.00 87.75 85 GLN A O 1
ATOM 704 N N . ALA A 1 86 ? -5.102 -7.122 18.985 1.00 86.12 86 ALA A N 1
ATOM 705 C CA . ALA A 1 86 ? -3.889 -7.398 19.747 1.00 86.12 86 ALA A CA 1
ATOM 706 C C . ALA A 1 86 ? -4.072 -7.113 21.248 1.00 86.12 86 ALA A C 1
ATOM 708 O O . ALA A 1 86 ? -3.622 -7.919 22.075 1.00 86.12 86 ALA A O 1
ATOM 709 N N . TYR A 1 87 ? -4.763 -6.020 21.592 1.00 86.44 87 TYR A N 1
ATOM 710 C CA . TYR A 1 87 ? -5.170 -5.677 22.956 1.00 86.44 87 TYR A CA 1
ATOM 711 C C . TYR A 1 87 ? -5.967 -6.825 23.578 1.00 86.44 87 TYR A C 1
ATOM 713 O O . TYR A 1 87 ? -5.573 -7.410 24.593 1.00 86.44 87 TYR A O 1
ATOM 721 N N . TYR A 1 88 ? -7.048 -7.221 22.906 1.00 85.25 88 TYR A N 1
ATOM 722 C CA . TYR A 1 88 ? -7.986 -8.216 23.407 1.00 85.25 88 TYR A CA 1
ATOM 723 C C . TYR A 1 88 ? -7.354 -9.611 23.554 1.00 85.25 88 TYR A C 1
ATOM 725 O O . TYR A 1 88 ? -7.504 -10.264 24.593 1.00 85.25 88 TYR A O 1
ATOM 733 N N . ARG A 1 89 ? -6.547 -10.049 22.575 1.00 86.25 89 ARG A N 1
ATOM 734 C CA . ARG A 1 89 ? -5.788 -11.316 22.640 1.00 86.25 89 ARG A CA 1
ATOM 735 C C . ARG A 1 89 ? -4.856 -11.392 23.843 1.00 86.25 89 ARG A C 1
ATOM 737 O O . ARG A 1 89 ? -4.623 -12.480 24.373 1.00 86.25 89 ARG A O 1
ATOM 744 N N . ARG A 1 90 ? -4.271 -10.266 24.257 1.00 86.44 90 ARG A N 1
ATOM 745 C CA . ARG A 1 90 ? -3.367 -10.206 25.413 1.00 86.44 90 ARG A CA 1
ATOM 746 C C . ARG A 1 90 ? -4.132 -10.092 26.730 1.00 86.44 90 ARG A C 1
ATOM 748 O O . ARG A 1 90 ? -3.768 -10.818 27.656 1.00 86.44 90 ARG A O 1
ATOM 755 N N . LYS A 1 91 ? -5.226 -9.319 26.774 1.00 84.69 91 LYS A N 1
ATOM 756 C CA . LYS A 1 91 ? -6.163 -9.258 27.915 1.00 84.69 91 LYS A CA 1
ATOM 757 C C . LYS A 1 91 ? -6.679 -10.654 28.285 1.00 84.69 91 LYS A C 1
ATOM 759 O O . LYS A 1 91 ? -6.530 -11.062 29.432 1.00 84.69 91 LYS A O 1
ATOM 764 N N . LYS A 1 92 ? -7.141 -11.445 27.303 1.00 85.81 92 LYS A N 1
ATOM 765 C CA . LYS A 1 92 ? -7.549 -12.858 27.487 1.00 85.81 92 LYS A CA 1
ATOM 766 C C . LYS A 1 92 ? -6.471 -13.742 28.126 1.00 85.81 92 LYS A C 1
ATOM 768 O O . LYS A 1 92 ? -6.787 -14.688 28.834 1.00 85.81 92 LYS A O 1
ATOM 773 N N . LYS A 1 93 ? -5.192 -13.451 27.872 1.00 89.19 93 LYS A N 1
ATOM 774 C CA . LYS A 1 93 ? -4.044 -14.205 28.405 1.00 89.19 93 LYS A CA 1
ATOM 775 C C . LYS A 1 93 ? -3.550 -13.672 29.757 1.00 89.19 93 LYS A C 1
ATOM 777 O O . LYS A 1 93 ? -2.477 -14.079 30.193 1.00 89.19 93 LYS A O 1
ATOM 782 N N . GLY A 1 94 ? -4.257 -12.717 30.371 1.00 86.38 94 GLY A N 1
ATOM 783 C CA . GLY A 1 94 ? -3.824 -12.045 31.601 1.00 86.38 94 GLY A CA 1
ATOM 784 C C . GLY A 1 94 ? -2.525 -11.246 31.441 1.00 86.38 94 GLY A C 1
ATOM 785 O O . GLY A 1 94 ? -1.866 -10.921 32.427 1.00 86.38 94 GLY A O 1
ATOM 786 N N . LYS A 1 95 ? -2.108 -10.954 30.201 1.00 85.12 95 LYS A N 1
ATOM 787 C CA . LYS A 1 95 ? -0.866 -10.226 29.927 1.00 85.12 95 LYS A CA 1
ATOM 788 C C . LYS A 1 95 ? -1.142 -8.731 29.917 1.00 85.12 95 LYS A C 1
ATOM 790 O O . LYS A 1 95 ? -2.092 -8.281 29.280 1.00 85.12 95 LYS A O 1
ATOM 795 N N . LYS A 1 96 ? -0.257 -7.955 30.550 1.00 76.94 96 LYS A N 1
ATOM 796 C CA . LYS A 1 96 ? -0.260 -6.494 30.410 1.00 76.94 96 LYS A CA 1
ATOM 797 C C . LYS A 1 96 ? -0.040 -6.130 28.940 1.00 76.94 96 LYS A C 1
ATOM 799 O O . LYS A 1 96 ? 0.880 -6.642 28.300 1.00 76.94 96 LYS A O 1
ATOM 804 N N . PHE A 1 97 ? -0.882 -5.249 28.418 1.00 72.75 97 PHE A N 1
ATOM 805 C CA . PHE A 1 97 ? -0.703 -4.621 27.116 1.00 72.75 97 PHE A CA 1
ATOM 806 C C . PHE A 1 97 ? -0.395 -3.144 27.321 1.00 72.75 97 PHE A C 1
ATOM 808 O O . PHE A 1 97 ? -1.003 -2.490 28.166 1.00 72.75 97 PHE A O 1
ATOM 815 N N . HIS A 1 98 ? 0.551 -2.625 26.546 1.00 69.44 98 HIS A N 1
ATOM 816 C CA . HIS A 1 98 ? 0.813 -1.196 26.483 1.00 69.44 98 HIS A CA 1
ATOM 817 C C . HIS A 1 98 ? 0.085 -0.629 25.269 1.00 69.44 98 HIS A C 1
ATOM 819 O O . HIS A 1 98 ? 0.416 -0.998 24.146 1.00 69.44 98 HIS A O 1
ATOM 825 N N . CYS A 1 99 ? -0.853 0.292 25.491 1.00 64.25 99 CYS A N 1
ATOM 826 C CA . CYS A 1 99 ? -1.663 0.929 24.447 1.00 64.25 99 CYS A CA 1
ATOM 827 C C . CYS A 1 99 ? -0.877 1.859 23.506 1.00 64.25 99 CYS A C 1
ATOM 829 O O . CYS A 1 99 ? -1.483 2.568 22.716 1.00 64.25 99 CYS A O 1
ATOM 831 N N . ARG A 1 100 ? 0.462 1.832 23.542 1.00 67.62 100 ARG A N 1
ATOM 832 C CA . ARG A 1 100 ? 1.321 2.724 22.753 1.00 67.62 100 ARG A CA 1
ATOM 833 C C . ARG A 1 100 ? 1.092 2.599 21.247 1.00 67.62 100 ARG A C 1
ATOM 835 O O . ARG A 1 100 ? 1.186 3.597 20.556 1.00 67.62 100 ARG A O 1
ATOM 842 N N . GLY A 1 101 ? 0.798 1.401 20.734 1.00 72.25 101 GLY A N 1
ATOM 843 C CA . GLY A 1 101 ? 0.464 1.231 19.313 1.00 72.25 101 GLY A CA 1
ATOM 844 C C . GLY A 1 101 ? -0.819 1.981 18.945 1.00 72.25 101 GLY A C 1
ATOM 845 O O . GLY A 1 101 ? -0.845 2.781 18.019 1.00 72.25 101 GLY A O 1
ATOM 846 N N . PHE A 1 102 ? -1.852 1.835 19.768 1.00 72.19 102 PHE A N 1
ATOM 847 C CA . PHE A 1 102 ? -3.112 2.553 19.612 1.00 72.19 102 PHE A CA 1
ATOM 848 C C . PHE A 1 102 ? -2.961 4.082 19.724 1.00 72.19 102 PHE A C 1
ATOM 850 O O . PHE A 1 102 ? -3.503 4.833 18.920 1.00 72.19 102 PHE A O 1
ATOM 857 N N . GLU A 1 103 ? -2.174 4.554 20.691 1.00 73.44 103 GLU A N 1
ATOM 858 C CA . GLU A 1 103 ? -1.856 5.980 20.866 1.00 73.44 103 GLU A CA 1
ATOM 859 C C . GLU A 1 103 ? -1.085 6.564 19.664 1.00 73.44 103 GLU A C 1
ATOM 861 O O . GLU A 1 103 ? -1.119 7.770 19.439 1.00 73.44 103 GLU A O 1
ATOM 866 N N . ASN A 1 104 ? -0.439 5.722 18.845 1.00 83.25 104 ASN A N 1
ATOM 867 C CA . ASN A 1 104 ? 0.281 6.148 17.643 1.00 83.25 104 ASN A CA 1
ATOM 868 C C . ASN A 1 104 ? -0.613 6.310 16.404 1.00 83.25 104 ASN A C 1
ATOM 870 O O . ASN A 1 104 ? -0.098 6.717 15.364 1.00 83.25 104 ASN A O 1
ATOM 874 N N . ILE A 1 105 ? -1.913 5.994 16.464 1.00 86.75 105 ILE A N 1
ATOM 875 C CA . ILE A 1 105 ? -2.794 6.045 15.283 1.00 86.75 105 ILE A CA 1
ATOM 876 C C . ILE A 1 105 ? -2.773 7.430 14.621 1.00 86.75 105 ILE A C 1
ATOM 878 O O . ILE A 1 105 ? -2.608 7.525 13.406 1.00 86.75 105 ILE A O 1
ATOM 882 N N . GLU A 1 106 ? -2.881 8.496 15.417 1.00 86.81 106 GLU A N 1
ATOM 883 C CA . GLU A 1 106 ? -2.828 9.878 14.925 1.00 86.81 106 GLU A CA 1
ATOM 884 C C . GLU A 1 106 ? -1.510 10.159 14.191 1.00 86.81 106 GLU A C 1
ATOM 886 O O . GLU A 1 106 ? -1.502 10.674 13.074 1.00 86.81 106 GLU A O 1
ATOM 891 N N . PHE A 1 107 ? -0.390 9.740 14.785 1.00 86.88 107 PHE A N 1
ATOM 892 C CA . PHE A 1 107 ? 0.931 9.891 14.187 1.00 86.88 107 PHE A CA 1
ATOM 893 C C . PHE A 1 107 ? 1.054 9.124 12.866 1.00 86.88 107 PHE A C 1
ATOM 895 O O . PHE A 1 107 ? 1.569 9.656 11.886 1.00 86.88 107 PHE A O 1
ATOM 902 N N . ILE A 1 108 ? 0.565 7.884 12.807 1.00 87.69 108 ILE A N 1
ATOM 903 C CA . ILE A 1 108 ? 0.608 7.071 11.585 1.00 87.69 108 ILE A CA 1
ATOM 904 C C . ILE A 1 108 ? -0.222 7.725 10.480 1.00 87.69 108 ILE A C 1
ATOM 906 O O . ILE A 1 108 ? 0.227 7.754 9.333 1.00 87.69 108 ILE A O 1
ATOM 910 N N . TYR A 1 109 ? -1.388 8.285 10.814 1.00 91.25 109 TYR A N 1
ATOM 911 C CA . TYR A 1 109 ? -2.219 8.976 9.832 1.00 91.25 109 TYR A CA 1
ATOM 912 C C . TYR A 1 109 ? -1.562 10.260 9.332 1.00 91.25 109 TYR A C 1
ATOM 914 O O . TYR A 1 109 ? -1.489 10.462 8.122 1.00 91.25 109 TYR A O 1
ATOM 922 N N . ALA A 1 110 ? -0.970 11.056 10.226 1.00 89.44 110 ALA A N 1
ATOM 923 C CA . ALA A 1 110 ? -0.182 12.228 9.851 1.00 89.44 110 ALA A CA 1
ATOM 924 C C . ALA A 1 110 ? 0.952 11.874 8.867 1.00 89.44 110 ALA A C 1
ATOM 926 O O . ALA A 1 110 ? 1.157 12.574 7.877 1.00 89.44 110 ALA A O 1
ATOM 927 N N . ILE A 1 111 ? 1.645 10.747 9.082 1.00 86.62 111 ILE A N 1
ATOM 928 C CA . ILE A 1 111 ? 2.665 10.248 8.147 1.00 86.62 111 ILE A CA 1
ATOM 929 C C . ILE A 1 111 ? 2.056 9.850 6.794 1.00 86.62 111 ILE A C 1
ATOM 931 O O . ILE A 1 111 ? 2.668 10.125 5.764 1.00 86.62 111 ILE A O 1
ATOM 935 N N . GLN A 1 112 ? 0.872 9.230 6.757 1.00 89.88 112 GLN A N 1
ATOM 936 C CA . GLN A 1 112 ? 0.230 8.890 5.480 1.00 89.88 112 GLN A CA 1
ATOM 937 C C . GLN A 1 112 ? -0.232 10.125 4.703 1.00 89.88 112 GLN A C 1
ATOM 939 O O . GLN A 1 112 ? -0.057 10.150 3.487 1.00 89.88 112 GLN A O 1
ATOM 944 N N . LEU A 1 113 ? -0.764 11.146 5.381 1.00 89.62 113 LEU A N 1
ATOM 945 C CA . LEU A 1 113 ? -1.127 12.424 4.757 1.00 89.62 113 LEU A CA 1
ATOM 946 C C . LEU A 1 113 ? 0.107 13.100 4.148 1.00 89.62 113 LEU A C 1
ATOM 948 O O . LEU A 1 113 ? 0.110 13.451 2.971 1.00 89.62 113 LEU A O 1
ATOM 952 N N . GLN A 1 114 ? 1.194 13.180 4.919 1.00 87.31 114 GLN A N 1
ATOM 953 C CA . GLN A 1 114 ? 2.463 13.727 4.444 1.00 87.31 114 GLN A CA 1
ATOM 954 C C . GLN A 1 114 ? 3.003 12.971 3.223 1.00 87.31 114 GLN A C 1
ATOM 956 O O . GLN A 1 114 ? 3.490 13.579 2.269 1.00 87.31 114 GLN A O 1
ATOM 961 N N . GLU A 1 115 ? 2.938 11.640 3.246 1.00 85.75 115 GLU A N 1
ATOM 962 C CA . GLU A 1 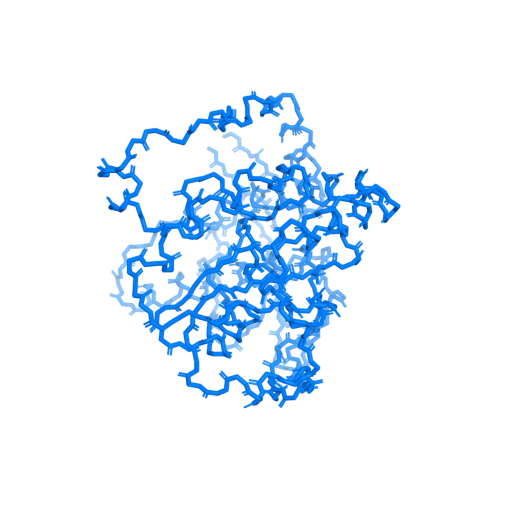115 ? 3.388 10.815 2.129 1.00 85.75 115 GLU A CA 1
ATOM 963 C C . GLU A 1 115 ? 2.498 10.978 0.896 1.00 85.75 115 GLU A C 1
ATOM 965 O O . GLU A 1 115 ? 3.029 11.048 -0.208 1.00 85.75 115 GLU A O 1
ATOM 970 N N . ALA A 1 116 ? 1.178 11.077 1.059 1.00 88.62 116 ALA A N 1
ATOM 971 C CA . ALA A 1 116 ? 0.269 11.348 -0.051 1.00 88.62 116 ALA A CA 1
ATOM 972 C C . ALA A 1 116 ? 0.611 12.687 -0.721 1.00 88.62 116 ALA A C 1
ATOM 974 O O . ALA A 1 116 ? 0.786 12.736 -1.937 1.00 88.62 116 ALA A O 1
ATOM 975 N N . ASP A 1 117 ? 0.824 13.742 0.067 1.00 88.19 117 ASP A N 1
ATOM 976 C CA . ASP A 1 117 ? 1.224 15.054 -0.446 1.00 88.19 117 ASP A CA 1
ATOM 977 C C . ASP A 1 117 ? 2.591 15.034 -1.129 1.00 88.19 117 ASP A C 1
ATOM 979 O O . ASP A 1 117 ? 2.792 15.723 -2.129 1.00 88.19 117 ASP A O 1
ATOM 983 N N . ARG A 1 118 ? 3.540 14.238 -0.623 1.00 87.00 118 ARG A N 1
ATOM 984 C CA . ARG A 1 118 ? 4.835 14.029 -1.283 1.00 87.00 118 ARG A CA 1
ATOM 985 C C . ARG A 1 118 ? 4.652 13.368 -2.648 1.00 87.00 118 ARG A C 1
ATOM 987 O O . ARG A 1 118 ? 5.199 13.862 -3.629 1.00 87.00 118 ARG A O 1
ATOM 994 N N . LEU A 1 119 ? 3.884 12.279 -2.713 1.00 89.12 119 LEU A N 1
ATOM 995 C CA . LEU A 1 119 ? 3.633 11.532 -3.950 1.00 89.12 119 LEU A CA 1
ATOM 996 C C . LEU A 1 119 ? 2.879 12.380 -4.983 1.00 89.12 119 LEU A C 1
ATOM 998 O O . LEU A 1 119 ? 3.215 12.349 -6.162 1.00 89.12 119 LEU A O 1
ATOM 1002 N N . ASN A 1 120 ? 1.927 13.206 -4.545 1.00 88.75 120 ASN A N 1
ATOM 1003 C CA . ASN A 1 120 ? 1.131 14.073 -5.419 1.00 88.75 120 ASN A CA 1
ATOM 1004 C C . ASN A 1 120 ? 1.945 15.174 -6.121 1.00 88.75 120 ASN A C 1
ATOM 1006 O O . ASN A 1 120 ? 1.465 15.769 -7.083 1.00 88.75 120 ASN A O 1
ATOM 1010 N N . ARG A 1 121 ? 3.175 15.458 -5.672 1.00 89.50 121 ARG A N 1
ATOM 1011 C CA . ARG A 1 121 ? 4.079 16.411 -6.345 1.00 89.50 121 ARG A CA 1
ATOM 1012 C C . ARG A 1 121 ? 4.770 15.811 -7.567 1.00 89.50 121 ARG A C 1
ATOM 1014 O O . ARG A 1 121 ? 5.320 16.556 -8.376 1.00 89.50 121 ARG A O 1
ATOM 1021 N N . ASN A 1 122 ? 4.769 14.488 -7.700 1.00 92.56 122 ASN A N 1
ATOM 1022 C CA . ASN A 1 122 ? 5.404 13.813 -8.818 1.00 92.56 122 ASN A CA 1
ATOM 1023 C C . ASN A 1 122 ? 4.546 13.953 -10.080 1.00 92.56 122 ASN A C 1
ATOM 1025 O O . ASN A 1 122 ? 3.339 13.716 -10.052 1.00 92.56 122 ASN A O 1
ATOM 1029 N N . THR A 1 123 ? 5.175 14.282 -11.209 1.00 96.06 123 THR A N 1
ATOM 1030 C CA . THR A 1 123 ? 4.500 14.356 -12.510 1.00 96.06 123 THR A CA 1
ATOM 1031 C C . THR A 1 123 ? 4.776 13.104 -13.335 1.00 96.06 123 THR A C 1
ATOM 1033 O O . THR A 1 123 ? 5.879 12.555 -13.308 1.00 96.06 123 THR A O 1
ATOM 1036 N N . ALA A 1 124 ? 3.780 12.673 -14.111 1.00 97.62 124 ALA A N 1
ATOM 1037 C CA . ALA A 1 124 ? 3.915 11.513 -14.988 1.00 97.62 124 ALA A CA 1
ATOM 1038 C C . ALA A 1 124 ? 4.995 11.714 -16.060 1.00 97.62 124 ALA A C 1
ATOM 1040 O O . ALA A 1 124 ? 5.691 10.767 -16.415 1.00 97.62 124 ALA A O 1
ATOM 1041 N N . GLU A 1 125 ? 5.152 12.937 -16.571 1.00 98.00 125 GLU A N 1
ATOM 1042 C CA . GLU A 1 125 ? 6.143 13.249 -17.603 1.00 98.00 125 GLU A CA 1
ATOM 1043 C C . GLU A 1 125 ? 7.580 13.063 -17.097 1.00 98.00 125 GLU A C 1
ATOM 1045 O O . GLU A 1 125 ? 8.338 12.299 -17.702 1.00 98.00 125 GLU A O 1
ATOM 1050 N N . ASP A 1 126 ? 7.960 13.703 -15.979 1.00 97.19 126 ASP A N 1
ATOM 1051 C CA . ASP A 1 126 ? 9.330 13.557 -15.471 1.00 97.19 126 ASP A CA 1
ATOM 1052 C C . ASP A 1 126 ? 9.567 12.128 -14.981 1.00 97.19 126 ASP A C 1
ATOM 1054 O O . ASP A 1 126 ? 10.576 11.528 -15.347 1.00 97.19 126 ASP A O 1
ATOM 1058 N N . PHE A 1 127 ? 8.606 11.527 -14.267 1.00 98.00 127 PHE A N 1
ATOM 1059 C CA . PHE A 1 127 ? 8.725 10.142 -13.813 1.00 98.00 127 PHE A CA 1
ATOM 1060 C C . PHE A 1 127 ? 8.987 9.167 -14.969 1.00 98.00 127 PHE A C 1
ATOM 1062 O O . PHE A 1 127 ? 9.952 8.402 -14.915 1.00 98.00 127 PHE A O 1
ATOM 1069 N N . ASN A 1 128 ? 8.192 9.222 -16.045 1.00 98.44 128 ASN A N 1
ATOM 1070 C CA . ASN A 1 128 ? 8.389 8.340 -17.198 1.00 98.44 128 ASN A CA 1
ATOM 1071 C C . ASN A 1 128 ? 9.725 8.605 -17.897 1.00 98.44 128 ASN A C 1
ATOM 1073 O O . ASN A 1 128 ? 10.424 7.658 -18.245 1.00 98.44 128 ASN A O 1
ATOM 1077 N N . LYS A 1 129 ? 10.151 9.867 -18.019 1.00 98.25 129 LYS A N 1
ATOM 1078 C CA . LYS A 1 129 ? 11.475 10.199 -18.562 1.00 98.25 129 LYS A CA 1
ATOM 1079 C C . LYS A 1 129 ? 12.610 9.577 -17.739 1.00 98.25 129 LYS A C 1
ATOM 1081 O O . LYS A 1 129 ? 13.588 9.086 -18.316 1.00 98.25 129 LYS A O 1
ATOM 1086 N N . ARG A 1 130 ? 12.509 9.594 -16.402 1.00 96.81 130 ARG A N 1
ATOM 1087 C CA . ARG A 1 130 ? 13.489 8.950 -15.507 1.00 96.81 130 ARG A CA 1
ATOM 1088 C C . ARG A 1 130 ? 13.449 7.434 -15.635 1.00 96.81 130 ARG A C 1
ATOM 1090 O O . ARG A 1 130 ? 14.509 6.833 -15.805 1.00 96.81 130 ARG A O 1
ATOM 1097 N N . LEU A 1 131 ? 12.255 6.845 -15.628 1.00 98.31 131 LEU A N 1
ATOM 1098 C CA . LEU A 1 131 ? 12.050 5.407 -15.783 1.00 98.31 131 LEU A CA 1
ATOM 1099 C C . LEU A 1 131 ? 12.619 4.889 -17.110 1.00 98.31 131 LEU A C 1
ATOM 1101 O O . LEU A 1 131 ? 13.393 3.938 -17.109 1.00 98.31 131 LEU A O 1
ATOM 1105 N N . ASP A 1 132 ? 12.323 5.553 -18.225 1.00 98.19 132 ASP A N 1
ATOM 1106 C CA . ASP A 1 132 ? 12.831 5.173 -19.546 1.00 98.19 132 ASP A CA 1
ATOM 1107 C C . ASP A 1 132 ? 14.355 5.279 -19.615 1.00 98.19 132 ASP A C 1
ATOM 1109 O O . ASP A 1 132 ? 15.027 4.428 -20.195 1.00 98.19 132 ASP A O 1
ATOM 1113 N N . SER A 1 133 ? 14.923 6.328 -19.017 1.00 97.38 133 SER A N 1
ATOM 1114 C CA . SER A 1 133 ? 16.375 6.501 -18.958 1.00 97.38 133 SER A CA 1
ATOM 1115 C C . SER A 1 133 ? 17.038 5.400 -18.128 1.00 97.38 133 SER A C 1
ATOM 1117 O O . SER A 1 133 ? 18.097 4.912 -18.512 1.00 97.38 133 SER A O 1
ATOM 1119 N N . PHE A 1 134 ? 16.417 5.002 -17.015 1.00 96.69 134 PHE A N 1
ATOM 1120 C CA . PHE A 1 134 ? 16.877 3.903 -16.170 1.00 96.69 134 PHE A CA 1
ATOM 1121 C C . PHE A 1 134 ? 16.806 2.560 -16.906 1.00 96.69 134 PHE A C 1
ATOM 1123 O O . PHE A 1 134 ? 17.813 1.868 -17.006 1.00 96.69 134 PHE A O 1
ATOM 1130 N N . LEU A 1 135 ? 15.667 2.224 -17.518 1.00 97.69 135 LEU A N 1
ATOM 1131 C CA . LEU A 1 135 ? 15.492 0.972 -18.267 1.00 97.69 135 LEU A CA 1
ATOM 1132 C C . LEU A 1 135 ? 16.403 0.881 -19.504 1.00 97.69 135 LEU A C 1
ATOM 1134 O O . LEU A 1 135 ? 16.788 -0.213 -19.905 1.00 97.69 135 LEU A O 1
ATOM 1138 N N . LYS A 1 136 ? 16.790 2.017 -20.101 1.00 97.06 136 LYS A N 1
ATOM 1139 C CA . LYS A 1 136 ? 17.807 2.055 -21.167 1.00 97.06 136 LYS A CA 1
ATOM 1140 C C . LYS A 1 136 ? 19.208 1.712 -20.660 1.00 97.06 136 LYS A C 1
ATOM 1142 O O . LYS A 1 136 ? 19.960 1.081 -21.395 1.00 97.06 136 LYS A O 1
ATOM 1147 N N . ARG A 1 137 ? 19.566 2.145 -19.445 1.00 95.75 137 ARG A N 1
ATOM 1148 C CA . ARG A 1 137 ? 20.855 1.807 -18.814 1.00 95.75 137 ARG A CA 1
ATOM 1149 C C . ARG A 1 137 ? 20.883 0.365 -18.311 1.00 95.75 137 ARG A C 1
ATOM 1151 O O . ARG A 1 137 ? 21.920 -0.274 -18.419 1.00 95.75 137 ARG A O 1
ATOM 1158 N N . HIS A 1 138 ? 19.743 -0.136 -17.838 1.00 95.38 138 HIS A N 1
ATOM 1159 C CA . HIS A 1 138 ? 19.574 -1.472 -17.257 1.00 95.38 138 HIS A CA 1
ATOM 1160 C C . HIS A 1 138 ? 18.656 -2.329 -18.134 1.00 95.38 138 HIS A C 1
ATOM 1162 O O . HIS A 1 138 ? 17.535 -2.685 -17.761 1.00 95.38 138 HIS A O 1
ATOM 1168 N N . SER A 1 139 ? 19.124 -2.612 -19.352 1.00 95.62 139 SER A N 1
ATOM 1169 C CA . SER A 1 139 ? 18.366 -3.309 -20.406 1.00 95.62 139 SER A CA 1
ATOM 1170 C C . SER A 1 139 ? 17.994 -4.768 -20.078 1.00 95.62 139 SER A C 1
ATOM 1172 O O . SER A 1 139 ? 17.222 -5.414 -20.800 1.00 95.62 139 SER A O 1
ATOM 1174 N N . GLU A 1 140 ? 18.540 -5.302 -18.989 1.00 95.88 140 GLU A N 1
ATOM 1175 C CA . GLU A 1 140 ? 18.265 -6.615 -18.422 1.00 95.88 140 GLU A CA 1
ATOM 1176 C C . GLU A 1 140 ? 16.840 -6.714 -17.873 1.00 95.88 140 GLU A C 1
ATOM 1178 O O . GLU A 1 140 ? 16.244 -7.792 -17.921 1.00 95.88 140 GLU A O 1
ATOM 1183 N N . PHE A 1 141 ? 16.260 -5.593 -17.433 1.00 97.88 141 PHE A N 1
ATOM 1184 C CA . PHE A 1 141 ? 14.865 -5.533 -17.018 1.00 97.88 141 PHE A CA 1
ATOM 1185 C C . PHE A 1 141 ? 13.925 -5.834 -18.188 1.00 97.88 141 PHE A C 1
ATOM 1187 O O . PHE A 1 141 ? 13.911 -5.143 -19.208 1.00 97.88 141 PHE A O 1
ATOM 1194 N N . LYS A 1 142 ? 13.093 -6.864 -18.026 1.00 97.69 142 LYS A N 1
ATOM 1195 C CA . LYS A 1 142 ? 12.069 -7.264 -18.995 1.00 97.69 142 LYS A CA 1
ATOM 1196 C C . LYS A 1 142 ? 10.676 -6.922 -18.475 1.00 97.69 142 LYS A C 1
ATOM 1198 O O . LYS A 1 142 ? 10.403 -7.202 -17.307 1.00 97.69 142 LYS A O 1
ATOM 1203 N N . PRO A 1 143 ? 9.799 -6.328 -19.306 1.00 98.19 143 PRO A N 1
ATOM 1204 C CA . PRO A 1 143 ? 8.425 -6.051 -18.912 1.00 98.19 143 PRO A CA 1
ATOM 1205 C C . PRO A 1 143 ? 7.669 -7.360 -18.679 1.00 98.19 143 PRO A C 1
ATOM 1207 O O . PRO A 1 143 ? 7.829 -8.323 -19.427 1.00 98.19 143 PRO A O 1
ATOM 1210 N N . VAL A 1 144 ? 6.824 -7.380 -17.654 1.00 98.31 144 VAL A N 1
ATOM 1211 C CA . VAL A 1 144 ? 6.020 -8.544 -17.279 1.00 98.31 144 VAL A CA 1
ATOM 1212 C C . VAL A 1 144 ? 4.561 -8.294 -17.625 1.00 98.31 144 VAL A C 1
ATOM 1214 O O . VAL A 1 144 ? 3.973 -7.307 -17.189 1.00 98.31 144 VAL A O 1
ATOM 1217 N N . VAL A 1 145 ? 3.965 -9.232 -18.358 1.00 97.44 145 VAL A N 1
ATOM 1218 C CA . VAL A 1 145 ? 2.512 -9.290 -18.590 1.00 97.44 145 VAL A CA 1
ATOM 1219 C C . VAL A 1 145 ? 1.871 -10.337 -17.673 1.00 97.44 145 VAL A C 1
AT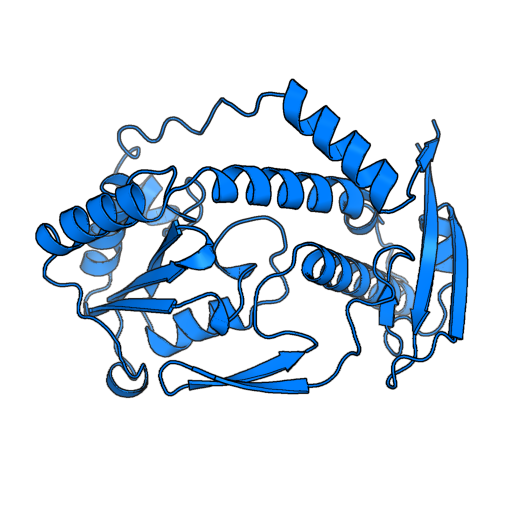OM 1221 O O . VAL A 1 145 ? 0.806 -10.095 -17.105 1.00 97.44 145 VAL A O 1
ATOM 1224 N N . ASP A 1 146 ? 2.554 -11.465 -17.457 1.00 97.88 146 ASP A N 1
ATOM 1225 C CA . ASP A 1 146 ? 2.125 -12.536 -16.560 1.00 97.88 146 ASP A CA 1
ATOM 1226 C C . ASP A 1 146 ? 3.282 -12.990 -15.641 1.00 97.88 146 ASP A C 1
ATOM 1228 O O . ASP A 1 146 ? 4.346 -13.412 -16.087 1.00 97.88 146 ASP A O 1
ATOM 1232 N N . LEU A 1 147 ? 3.082 -12.927 -14.319 1.00 97.06 147 LEU A N 1
ATOM 1233 C CA . LEU A 1 147 ? 4.062 -13.388 -13.324 1.00 97.06 147 LEU A CA 1
ATOM 1234 C C . LEU A 1 147 ? 4.185 -14.921 -13.256 1.00 97.06 147 LEU A C 1
ATOM 1236 O O . LEU A 1 147 ? 5.083 -15.440 -12.585 1.00 97.06 147 LEU A O 1
ATOM 1240 N N . ASN A 1 148 ? 3.286 -15.666 -13.899 1.00 96.38 148 ASN A N 1
ATOM 1241 C CA . ASN A 1 148 ? 3.404 -17.111 -14.068 1.00 96.38 148 ASN A CA 1
ATOM 1242 C C . ASN A 1 148 ? 4.621 -17.481 -14.933 1.00 96.38 148 ASN A C 1
ATOM 1244 O O . ASN A 1 148 ? 5.225 -18.519 -14.657 1.00 96.38 148 ASN A O 1
ATOM 1248 N N . ASP A 1 149 ? 5.031 -16.621 -15.872 1.00 96.62 149 ASP A N 1
ATOM 1249 C CA . ASP A 1 149 ? 6.188 -16.844 -16.757 1.00 96.62 149 ASP A CA 1
ATOM 1250 C C . ASP A 1 149 ? 7.522 -16.854 -15.991 1.00 96.62 149 ASP A C 1
ATOM 1252 O O . ASP A 1 149 ? 8.498 -17.471 -16.410 1.00 96.62 149 ASP A O 1
ATOM 1256 N N . TYR A 1 150 ? 7.541 -16.237 -14.807 1.00 95.44 150 TYR A N 1
ATOM 1257 C CA . TYR A 1 150 ? 8.709 -16.122 -13.927 1.00 95.44 150 TYR A CA 1
ATOM 1258 C C . TYR A 1 150 ? 8.614 -17.043 -12.702 1.00 95.44 150 TYR A C 1
ATOM 1260 O O . TYR A 1 150 ? 9.191 -16.784 -11.639 1.00 95.44 150 TYR A O 1
ATOM 1268 N N . ARG A 1 151 ? 7.833 -18.127 -12.798 1.00 92.44 151 ARG A N 1
ATOM 1269 C CA . ARG A 1 151 ? 7.645 -19.072 -11.691 1.00 92.44 151 ARG A CA 1
ATOM 1270 C C . ARG A 1 151 ? 8.970 -19.743 -11.317 1.00 92.44 151 ARG A C 1
ATOM 1272 O O . ARG A 1 151 ? 9.581 -20.422 -12.129 1.00 92.44 151 ARG A O 1
ATOM 1279 N N . GLY A 1 152 ? 9.354 -19.609 -10.047 1.00 91.19 152 GLY A N 1
ATOM 1280 C CA . GLY A 1 152 ? 10.575 -20.216 -9.506 1.00 91.19 152 GLY A CA 1
ATOM 1281 C C . GLY A 1 152 ? 11.864 -19.475 -9.866 1.00 91.19 152 GLY A C 1
ATOM 1282 O O . GLY A 1 152 ? 12.935 -19.954 -9.519 1.00 91.19 152 GLY A O 1
ATOM 1283 N N . MET A 1 153 ? 11.775 -18.321 -10.535 1.00 95.38 153 MET A N 1
ATOM 1284 C CA . MET A 1 153 ? 12.937 -17.484 -10.826 1.00 95.38 153 MET A CA 1
ATOM 1285 C C . MET A 1 153 ? 13.210 -16.524 -9.668 1.00 95.38 153 MET A C 1
ATOM 1287 O O . MET A 1 153 ? 12.281 -15.904 -9.144 1.00 95.38 153 MET A O 1
ATOM 1291 N N . CYS A 1 154 ? 14.476 -16.386 -9.293 1.00 95.69 154 CYS A N 1
ATOM 1292 C CA . CYS A 1 154 ? 14.998 -15.347 -8.410 1.00 95.69 154 CYS A CA 1
ATOM 1293 C C . CYS A 1 154 ? 15.530 -14.155 -9.225 1.00 95.69 154 CYS A C 1
ATOM 1295 O O . CYS A 1 154 ? 15.591 -14.204 -10.457 1.00 95.69 154 CYS A O 1
ATOM 1297 N N . GLY A 1 155 ? 15.844 -13.055 -8.543 1.00 96.06 155 GLY A N 1
ATOM 1298 C CA . GLY A 1 155 ? 16.362 -11.848 -9.176 1.00 96.06 155 GLY A CA 1
ATOM 1299 C C . GLY A 1 155 ? 15.791 -10.566 -8.587 1.00 96.06 155 GLY A C 1
ATOM 1300 O O . GLY A 1 155 ? 15.339 -10.525 -7.439 1.00 96.06 155 GLY A O 1
ATOM 1301 N N . ILE A 1 156 ? 15.788 -9.528 -9.416 1.00 96.50 156 ILE A N 1
ATOM 1302 C CA . ILE A 1 156 ? 15.353 -8.175 -9.076 1.00 96.50 156 ILE A CA 1
ATOM 1303 C C . ILE A 1 156 ? 14.035 -7.872 -9.779 1.00 96.50 156 ILE A C 1
ATOM 1305 O O . ILE A 1 156 ? 13.773 -8.341 -10.888 1.00 96.50 156 ILE A O 1
ATOM 1309 N N . TYR A 1 157 ? 13.189 -7.085 -9.132 1.00 97.56 157 TYR A N 1
ATOM 1310 C CA . TYR A 1 157 ? 11.942 -6.595 -9.690 1.00 97.56 157 TYR A CA 1
ATOM 1311 C C . TYR A 1 157 ? 11.798 -5.095 -9.457 1.00 97.56 157 TYR A C 1
ATOM 1313 O O . TYR A 1 157 ? 12.226 -4.553 -8.442 1.00 97.56 157 TYR A O 1
ATOM 1321 N N . LEU A 1 158 ? 11.153 -4.448 -10.418 1.00 97.94 158 LEU A N 1
ATOM 1322 C CA . LEU A 1 158 ? 10.758 -3.053 -10.393 1.00 97.94 158 LEU A CA 1
ATOM 1323 C C . LEU A 1 158 ? 9.234 -3.007 -10.497 1.00 97.94 158 LEU A C 1
ATOM 1325 O O . LEU A 1 158 ? 8.667 -3.406 -11.517 1.00 97.94 158 LEU A O 1
ATOM 1329 N N . LEU A 1 159 ? 8.570 -2.542 -9.444 1.00 98.44 159 LEU A N 1
ATOM 1330 C CA . LEU A 1 159 ? 7.124 -2.323 -9.426 1.00 98.44 159 LEU A CA 1
ATOM 1331 C C . LEU A 1 159 ? 6.858 -0.850 -9.676 1.00 98.44 159 LEU A C 1
ATOM 1333 O O . LEU A 1 159 ? 7.396 -0.008 -8.966 1.00 98.44 159 LEU A O 1
ATOM 1337 N N . VAL A 1 160 ? 6.031 -0.537 -10.663 1.00 98.56 160 VAL A N 1
ATOM 1338 C CA . VAL A 1 160 ? 5.673 0.838 -11.012 1.00 98.56 160 VAL A CA 1
ATOM 1339 C C . VAL A 1 160 ? 4.232 1.107 -10.617 1.00 98.56 160 VAL A C 1
ATOM 1341 O O . VAL A 1 160 ? 3.354 0.279 -10.863 1.00 98.56 160 VAL A O 1
ATOM 1344 N N . LEU A 1 161 ? 4.004 2.259 -9.992 1.00 97.94 161 LEU A N 1
ATOM 1345 C CA . LEU A 1 161 ? 2.705 2.710 -9.521 1.00 97.94 161 LEU A CA 1
ATOM 1346 C C . LEU A 1 161 ? 2.371 4.052 -10.190 1.00 97.94 161 LEU A C 1
ATOM 1348 O O . LEU A 1 161 ? 2.599 5.122 -9.625 1.00 97.94 161 LEU A O 1
ATOM 1352 N N . ASP A 1 162 ? 1.835 3.988 -11.411 1.00 98.00 162 ASP A N 1
ATOM 1353 C CA . ASP A 1 162 ? 1.606 5.146 -12.286 1.00 98.00 162 ASP A CA 1
ATOM 1354 C C . ASP A 1 162 ? 0.699 6.216 -11.675 1.00 98.00 162 ASP A C 1
ATOM 1356 O O . ASP A 1 162 ? 0.937 7.403 -11.864 1.00 98.00 162 ASP A O 1
ATOM 1360 N N . LYS A 1 163 ? -0.285 5.821 -10.862 1.00 96.38 163 LYS A N 1
ATOM 1361 C CA . LYS A 1 163 ? -1.158 6.759 -10.137 1.00 96.38 163 LYS A CA 1
ATOM 1362 C C . LYS A 1 163 ? -0.385 7.721 -9.228 1.00 96.38 163 LYS A C 1
ATOM 1364 O O . LYS A 1 163 ? -0.816 8.850 -9.025 1.00 96.38 163 LYS A O 1
ATOM 1369 N N . TYR A 1 164 ? 0.744 7.268 -8.690 1.00 95.31 164 TYR A N 1
ATOM 1370 C CA . TYR A 1 164 ? 1.573 8.011 -7.741 1.00 95.31 164 TYR A CA 1
ATOM 1371 C C . TYR A 1 164 ? 2.903 8.461 -8.357 1.00 95.31 164 TYR A C 1
ATOM 1373 O O . TYR A 1 164 ? 3.707 9.090 -7.673 1.00 95.31 164 TYR A O 1
ATOM 1381 N N . ASN A 1 165 ? 3.149 8.124 -9.631 1.00 97.25 165 ASN A N 1
ATOM 1382 C CA . ASN A 1 165 ? 4.382 8.431 -10.352 1.00 97.25 165 ASN A CA 1
ATOM 1383 C C . ASN A 1 165 ? 5.637 8.010 -9.565 1.00 97.25 165 ASN A C 1
ATOM 1385 O O . ASN A 1 165 ? 6.577 8.787 -9.410 1.00 97.25 165 ASN A O 1
ATOM 1389 N N . VAL A 1 166 ? 5.625 6.796 -9.009 1.00 95.31 166 VAL A N 1
ATOM 1390 C CA . VAL A 1 166 ? 6.754 6.209 -8.272 1.00 95.31 166 VAL A CA 1
ATOM 1391 C C . VAL A 1 166 ? 6.961 4.751 -8.648 1.00 95.31 166 VAL A C 1
ATOM 1393 O O . VAL A 1 166 ? 6.084 4.096 -9.216 1.00 95.31 166 VAL A O 1
ATOM 1396 N N . CYS A 1 167 ? 8.116 4.217 -8.276 1.00 96.62 167 CYS A N 1
ATOM 1397 C CA . CYS A 1 167 ? 8.417 2.802 -8.361 1.00 96.62 167 CYS A CA 1
ATOM 1398 C C . CYS A 1 167 ? 9.004 2.244 -7.059 1.00 96.62 167 CYS A C 1
ATOM 1400 O O . CYS A 1 167 ? 9.300 2.965 -6.110 1.00 96.62 167 CYS A O 1
ATOM 1402 N N . TYR A 1 168 ? 9.184 0.932 -7.017 1.00 95.06 168 TYR A N 1
ATOM 1403 C CA . TYR A 1 168 ? 9.907 0.223 -5.972 1.00 95.06 168 TYR A CA 1
ATOM 1404 C C . TYR A 1 168 ? 10.824 -0.806 -6.618 1.00 95.06 168 TYR A C 1
ATOM 1406 O O . TYR A 1 168 ? 10.360 -1.602 -7.435 1.00 95.06 168 TYR A O 1
ATOM 1414 N N . ILE A 1 169 ? 12.100 -0.793 -6.241 1.00 94.25 169 ILE A N 1
ATOM 1415 C CA . ILE A 1 169 ? 13.077 -1.807 -6.635 1.00 94.25 169 ILE A CA 1
ATOM 1416 C C . ILE A 1 169 ? 13.246 -2.754 -5.455 1.00 94.25 169 ILE A C 1
ATOM 1418 O O . ILE A 1 169 ? 13.502 -2.312 -4.338 1.00 94.25 169 ILE A O 1
ATOM 1422 N N . GLY A 1 170 ? 13.124 -4.051 -5.682 1.00 92.50 170 GLY A N 1
ATOM 1423 C CA . GLY A 1 170 ? 13.448 -5.029 -4.655 1.00 92.50 170 GLY A CA 1
ATOM 1424 C C . GLY A 1 170 ? 14.013 -6.298 -5.255 1.00 92.50 170 GLY A C 1
ATOM 1425 O O . GLY A 1 170 ? 13.975 -6.506 -6.467 1.00 92.50 170 GLY A O 1
ATOM 1426 N N . GLN A 1 171 ? 14.510 -7.171 -4.388 1.00 93.38 171 GLN A N 1
ATOM 1427 C CA . GLN A 1 171 ? 15.069 -8.452 -4.799 1.00 93.38 171 GLN A CA 1
ATOM 1428 C C . GLN A 1 171 ? 14.490 -9.643 -4.049 1.00 93.38 171 GLN A C 1
ATOM 1430 O O . GLN A 1 171 ? 13.755 -9.521 -3.062 1.00 93.38 171 GLN A O 1
ATOM 1435 N N . THR A 1 172 ? 14.765 -10.826 -4.586 1.00 93.12 172 THR A N 1
ATOM 1436 C CA . THR A 1 172 ? 14.484 -12.092 -3.927 1.00 93.12 172 THR A CA 1
ATOM 1437 C C . THR A 1 172 ? 15.403 -13.192 -4.433 1.00 93.12 172 THR A C 1
ATOM 1439 O O . THR A 1 172 ? 15.563 -13.392 -5.634 1.00 93.12 172 THR A O 1
ATOM 1442 N N . GLN A 1 173 ? 15.928 -13.971 -3.492 1.00 91.56 173 GLN A N 1
ATOM 1443 C CA . GLN A 1 173 ? 16.703 -15.185 -3.759 1.00 91.56 173 GLN A CA 1
ATOM 1444 C C . GLN A 1 173 ? 15.814 -16.426 -3.944 1.00 91.56 173 GLN A C 1
ATOM 1446 O O . GLN A 1 173 ? 16.314 -17.496 -4.267 1.00 91.56 173 GLN A O 1
ATOM 1451 N N . THR A 1 174 ? 14.499 -16.318 -3.713 1.00 89.50 174 THR A N 1
ATOM 1452 C CA . THR A 1 174 ? 13.596 -17.480 -3.695 1.00 89.50 174 THR A CA 1
ATOM 1453 C C . THR A 1 174 ? 12.671 -17.524 -4.902 1.00 89.50 174 THR A C 1
ATOM 1455 O O . THR A 1 174 ? 12.719 -18.477 -5.673 1.00 89.50 174 THR A O 1
ATOM 1458 N N . ALA A 1 175 ? 11.796 -16.530 -5.069 1.00 94.12 175 ALA A N 1
ATOM 1459 C CA . ALA A 1 175 ? 10.879 -16.474 -6.205 1.00 94.12 175 ALA A CA 1
ATOM 1460 C C . ALA A 1 175 ? 10.258 -15.080 -6.377 1.00 94.12 175 ALA A C 1
ATOM 1462 O O . ALA A 1 175 ? 9.472 -14.643 -5.529 1.00 94.12 175 ALA A O 1
ATOM 1463 N N . LEU A 1 176 ? 10.510 -14.444 -7.526 1.00 95.62 176 LEU A N 1
ATOM 1464 C CA . LEU A 1 176 ? 9.983 -13.130 -7.933 1.00 95.62 176 LEU A CA 1
ATOM 1465 C C . LEU A 1 176 ? 8.475 -13.035 -7.699 1.00 95.62 176 LEU A C 1
ATOM 1467 O O . LEU A 1 176 ? 7.991 -12.191 -6.947 1.00 95.62 176 LEU A O 1
ATOM 1471 N N . ARG A 1 177 ? 7.731 -13.992 -8.258 1.00 95.50 177 ARG A N 1
ATOM 1472 C CA . ARG A 1 177 ? 6.276 -14.090 -8.112 1.00 95.50 177 ARG A CA 1
ATOM 1473 C C . ARG A 1 177 ? 5.812 -14.098 -6.653 1.00 95.50 177 ARG A C 1
ATOM 1475 O O . ARG A 1 177 ? 4.807 -13.469 -6.324 1.00 95.50 177 ARG A O 1
ATOM 1482 N N . VAL A 1 178 ? 6.483 -14.871 -5.796 1.00 94.62 178 VAL A N 1
ATOM 1483 C CA . VAL A 1 178 ? 6.079 -15.032 -4.392 1.00 94.62 178 VAL A CA 1
ATOM 1484 C C . VAL A 1 178 ? 6.330 -13.735 -3.639 1.00 94.62 178 VAL A C 1
ATOM 1486 O O . VAL A 1 178 ? 5.445 -13.278 -2.920 1.00 94.62 178 VAL A O 1
ATOM 1489 N N . ARG A 1 179 ? 7.496 -13.117 -3.852 1.00 95.00 179 ARG A N 1
ATOM 1490 C CA . ARG A 1 179 ? 7.869 -11.874 -3.179 1.00 95.00 179 ARG A CA 1
ATOM 1491 C C . ARG A 1 179 ? 6.981 -10.700 -3.587 1.00 95.00 179 ARG A C 1
ATOM 1493 O O . ARG A 1 179 ? 6.476 -10.001 -2.717 1.00 95.00 179 ARG A O 1
ATOM 1500 N N . ILE A 1 180 ? 6.707 -10.538 -4.880 1.00 96.06 180 ILE A N 1
ATOM 1501 C CA . ILE A 1 180 ? 5.807 -9.484 -5.374 1.00 96.06 180 ILE A CA 1
ATOM 1502 C C . ILE A 1 180 ? 4.401 -9.664 -4.788 1.00 96.06 180 ILE A C 1
ATOM 1504 O O . ILE A 1 180 ? 3.824 -8.723 -4.246 1.00 96.06 180 ILE A O 1
ATOM 1508 N N . LYS A 1 181 ? 3.864 -10.892 -4.803 1.00 94.75 181 LYS A N 1
ATOM 1509 C CA . LYS A 1 181 ? 2.558 -11.173 -4.190 1.00 94.75 181 LYS A CA 1
ATOM 1510 C C . LYS A 1 181 ? 2.556 -10.919 -2.680 1.00 94.75 181 LYS A C 1
ATOM 1512 O O . LYS A 1 181 ? 1.541 -10.475 -2.148 1.00 94.75 181 LYS A O 1
ATOM 1517 N N . GLN A 1 182 ? 3.663 -11.202 -1.991 1.00 92.38 182 GLN A N 1
ATOM 1518 C CA . GLN A 1 182 ? 3.794 -10.920 -0.564 1.00 92.38 182 GLN A CA 1
ATOM 1519 C C . GLN A 1 182 ? 3.552 -9.433 -0.291 1.00 92.38 182 GLN A C 1
ATOM 1521 O O . GLN A 1 182 ? 2.722 -9.140 0.565 1.00 92.38 182 GLN A O 1
ATOM 1526 N N . HIS A 1 183 ? 4.165 -8.533 -1.069 1.00 92.62 183 HIS A N 1
ATOM 1527 C CA . HIS A 1 183 ? 3.970 -7.088 -0.921 1.00 92.62 183 HIS A CA 1
ATOM 1528 C C . HIS A 1 183 ? 2.501 -6.669 -1.033 1.00 92.62 183 HIS A C 1
ATOM 1530 O O . HIS A 1 183 ? 2.006 -5.934 -0.188 1.00 92.62 183 HIS A O 1
ATOM 1536 N N . TRP A 1 184 ? 1.767 -7.221 -2.001 1.00 92.50 184 TRP A N 1
ATOM 1537 C CA . TRP A 1 184 ? 0.347 -6.901 -2.198 1.00 92.50 184 TRP A CA 1
ATOM 1538 C C . TRP A 1 184 ? -0.578 -7.380 -1.077 1.00 92.50 184 TRP A C 1
ATOM 1540 O O . TRP A 1 184 ? -1.671 -6.844 -0.905 1.00 92.50 184 TRP A O 1
ATOM 1550 N N . THR A 1 185 ? -0.182 -8.436 -0.364 1.00 86.81 185 THR A N 1
ATOM 1551 C CA . THR A 1 185 ? -1.032 -9.102 0.641 1.00 86.81 185 THR A CA 1
ATOM 1552 C C . THR A 1 185 ? -0.633 -8.791 2.076 1.00 86.81 185 THR A C 1
ATOM 1554 O O . THR A 1 185 ? -1.320 -9.215 3.007 1.00 86.81 185 THR A O 1
ATOM 1557 N N . ARG A 1 186 ? 0.475 -8.074 2.269 1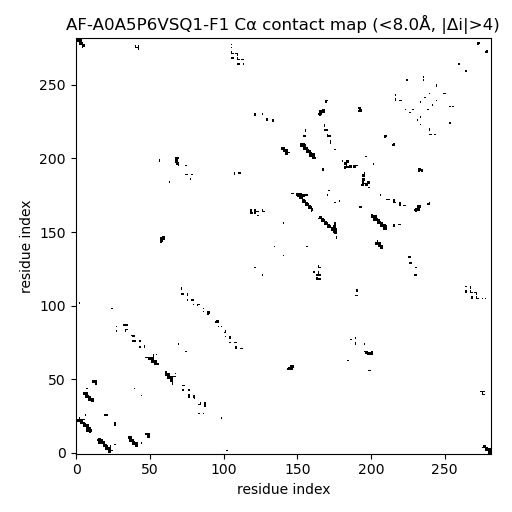.00 84.12 186 ARG A N 1
ATOM 1558 C CA . ARG A 1 186 ? 0.999 -7.777 3.592 1.00 84.12 186 ARG A CA 1
ATOM 1559 C C . ARG A 1 186 ? 0.055 -6.826 4.334 1.00 84.12 186 ARG A C 1
ATOM 1561 O O . ARG A 1 186 ? -0.548 -5.929 3.748 1.00 84.12 186 ARG A O 1
ATOM 1568 N N . SER A 1 187 ? -0.116 -7.066 5.631 1.00 70.56 187 SER A N 1
ATOM 1569 C CA . SER A 1 187 ? -1.081 -6.345 6.471 1.00 70.56 187 SER A CA 1
ATOM 1570 C C . SER A 1 187 ? -0.521 -5.982 7.843 1.00 70.56 187 SER A C 1
ATOM 1572 O O . SER A 1 187 ? -1.290 -5.696 8.748 1.00 70.56 187 SER A O 1
ATOM 1574 N N . ASP A 1 188 ? 0.790 -6.086 8.035 1.00 69.19 188 ASP A N 1
ATOM 1575 C CA . ASP A 1 188 ? 1.509 -5.796 9.281 1.00 69.19 188 ASP A CA 1
ATOM 1576 C C . ASP A 1 188 ? 2.467 -4.600 9.143 1.00 69.19 188 ASP A C 1
ATOM 1578 O O . ASP A 1 188 ? 3.140 -4.231 10.103 1.00 69.19 188 ASP A O 1
ATOM 1582 N N . TYR A 1 189 ? 2.501 -3.952 7.972 1.00 69.94 189 TYR A N 1
ATOM 1583 C CA . TYR A 1 189 ? 3.323 -2.770 7.714 1.00 69.94 189 TYR A CA 1
ATOM 1584 C C . TYR A 1 189 ? 2.456 -1.582 7.313 1.00 69.94 189 TYR A C 1
ATOM 1586 O O . TYR A 1 189 ? 1.868 -1.557 6.238 1.00 69.94 189 TYR A O 1
ATOM 1594 N N . PHE A 1 190 ? 2.417 -0.586 8.196 1.00 69.25 190 PHE A N 1
ATOM 1595 C CA . PHE A 1 190 ? 1.465 0.526 8.127 1.00 69.25 190 PHE A CA 1
ATOM 1596 C C . PHE A 1 190 ? 2.125 1.901 7.983 1.00 69.25 190 PHE A C 1
ATOM 1598 O O . PHE A 1 190 ? 1.445 2.919 8.026 1.00 69.25 190 PHE A O 1
ATOM 1605 N N . LEU A 1 191 ? 3.455 1.951 7.865 1.00 70.75 191 LEU A N 1
ATOM 1606 C CA . LEU A 1 191 ? 4.205 3.207 7.913 1.00 70.75 191 LEU A CA 1
ATOM 1607 C C . LEU A 1 191 ? 4.692 3.657 6.535 1.00 70.75 191 LEU A C 1
ATOM 1609 O O . LEU A 1 191 ? 4.287 4.719 6.070 1.00 70.75 191 LEU A O 1
ATOM 1613 N N . ARG A 1 192 ? 5.584 2.898 5.889 1.00 72.12 192 ARG A N 1
ATOM 1614 C CA . ARG A 1 192 ? 6.241 3.307 4.638 1.00 72.12 192 ARG A CA 1
ATOM 1615 C C . ARG A 1 192 ? 6.600 2.104 3.764 1.00 72.12 192 ARG A C 1
ATOM 1617 O O . ARG A 1 192 ? 6.594 0.967 4.234 1.00 72.12 192 ARG A O 1
ATOM 1624 N N . GLY A 1 193 ? 6.958 2.388 2.513 1.00 84.88 193 GLY A N 1
ATOM 1625 C CA . GLY A 1 193 ? 7.414 1.404 1.534 1.00 84.88 193 GLY A CA 1
ATOM 1626 C C . GLY A 1 193 ? 6.294 0.854 0.655 1.00 84.88 193 GLY A C 1
ATOM 1627 O O . GLY A 1 193 ? 5.164 1.336 0.678 1.00 84.88 193 GLY A O 1
ATOM 1628 N N . ILE A 1 194 ? 6.627 -0.159 -0.138 1.00 90.56 194 ILE A N 1
ATOM 1629 C CA . ILE A 1 194 ? 5.719 -0.761 -1.121 1.00 90.56 194 ILE A CA 1
ATOM 1630 C C . ILE A 1 194 ? 4.528 -1.494 -0.487 1.00 90.56 194 ILE A C 1
ATOM 1632 O O . ILE A 1 194 ? 3.453 -1.560 -1.066 1.00 90.56 194 ILE A O 1
ATOM 1636 N N . ASP A 1 195 ? 4.690 -2.008 0.728 1.00 90.25 195 ASP A N 1
ATOM 1637 C CA . ASP A 1 195 ? 3.723 -2.914 1.355 1.00 90.25 195 ASP A CA 1
ATOM 1638 C C . ASP A 1 195 ? 2.441 -2.257 1.871 1.00 90.25 195 ASP A C 1
ATOM 1640 O O . ASP A 1 195 ? 1.520 -2.958 2.283 1.00 90.25 195 ASP A O 1
ATOM 1644 N N . ARG A 1 196 ? 2.367 -0.920 1.867 1.00 87.69 196 ARG A N 1
ATOM 1645 C CA . ARG A 1 196 ? 1.091 -0.225 2.096 1.00 87.69 196 ARG A CA 1
ATOM 1646 C C . ARG A 1 196 ? 0.171 -0.305 0.876 1.00 87.69 196 ARG A C 1
ATOM 1648 O O . ARG A 1 196 ? -1.039 -0.161 1.022 1.00 87.69 196 ARG A O 1
ATOM 1655 N N . PHE A 1 197 ? 0.742 -0.534 -0.306 1.00 92.00 197 PHE A N 1
ATOM 1656 C CA . PHE A 1 197 ? 0.014 -0.599 -1.564 1.00 92.00 197 PHE A CA 1
ATOM 1657 C C . PHE A 1 197 ? -0.526 -2.005 -1.831 1.00 92.00 197 PHE A C 1
ATOM 1659 O O . PHE A 1 197 ? -0.001 -3.016 -1.361 1.00 92.00 197 PHE A O 1
ATOM 1666 N N . LYS A 1 198 ? -1.614 -2.062 -2.588 1.00 92.31 198 LYS A N 1
ATOM 1667 C CA . LYS A 1 198 ? -2.311 -3.280 -2.985 1.00 92.31 198 LYS A CA 1
ATOM 1668 C C . LYS A 1 198 ? -1.938 -3.660 -4.411 1.00 92.31 198 LYS A C 1
ATOM 1670 O O . LYS A 1 198 ? -1.179 -2.985 -5.103 1.00 92.31 198 LYS A O 1
ATOM 1675 N N . ALA A 1 199 ? -2.468 -4.799 -4.849 1.00 94.75 199 ALA A N 1
ATOM 1676 C CA . ALA A 1 199 ? -2.148 -5.348 -6.158 1.00 94.75 199 ALA A CA 1
ATOM 1677 C C . ALA A 1 199 ? -2.427 -4.355 -7.295 1.00 94.75 199 ALA A C 1
ATOM 1679 O O . ALA A 1 199 ? -1.550 -4.151 -8.130 1.00 94.75 199 ALA A O 1
ATOM 1680 N N . MET A 1 200 ? -3.599 -3.709 -7.305 1.00 95.38 200 MET A N 1
ATOM 1681 C CA . MET A 1 200 ? -4.003 -2.866 -8.435 1.00 95.38 200 MET A CA 1
ATOM 1682 C C . MET A 1 200 ? -3.294 -1.511 -8.478 1.00 95.38 200 MET A C 1
ATOM 1684 O O . MET A 1 200 ? -3.310 -0.874 -9.525 1.00 95.38 200 MET A O 1
ATOM 1688 N N . ASP A 1 201 ? -2.618 -1.094 -7.401 1.00 96.06 201 ASP A N 1
ATOM 1689 C CA . ASP A 1 201 ? -1.741 0.082 -7.451 1.00 96.06 201 ASP A CA 1
ATOM 1690 C C . ASP A 1 201 ? -0.525 -0.167 -8.356 1.00 96.06 201 ASP A C 1
ATOM 1692 O O . ASP A 1 201 ? -0.003 0.755 -8.984 1.00 96.06 201 ASP A O 1
ATOM 1696 N N . THR A 1 202 ? -0.066 -1.422 -8.438 1.00 97.75 202 THR A N 1
ATOM 1697 C CA . THR A 1 202 ? 1.019 -1.809 -9.346 1.00 97.75 202 THR A CA 1
ATOM 1698 C C . THR A 1 2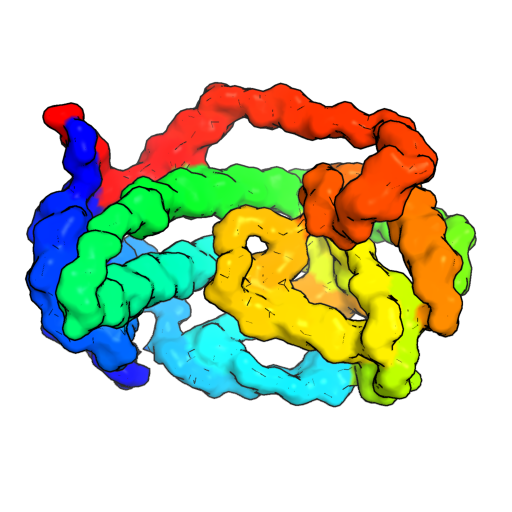02 ? 0.476 -1.863 -10.769 1.00 97.75 202 THR A C 1
ATOM 1700 O O . THR A 1 202 ? -0.391 -2.669 -11.076 1.00 97.75 202 THR A O 1
ATOM 1703 N N . THR A 1 203 ? 1.007 -1.041 -11.659 1.00 98.31 203 THR A N 1
ATOM 1704 C CA . THR A 1 203 ? 0.494 -0.846 -13.030 1.00 98.31 203 THR A CA 1
ATOM 1705 C C . THR A 1 203 ? 1.452 -1.374 -14.084 1.00 98.31 203 THR A C 1
ATOM 1707 O O . THR A 1 203 ? 1.018 -1.828 -15.140 1.00 98.31 203 THR A O 1
ATOM 1710 N N . ARG A 1 204 ? 2.754 -1.400 -13.780 1.00 98.62 204 ARG A N 1
ATOM 1711 C CA . ARG A 1 204 ? 3.780 -2.030 -14.617 1.00 98.62 204 ARG A CA 1
ATOM 1712 C C . ARG A 1 204 ? 4.753 -2.798 -13.732 1.00 98.62 204 ARG A C 1
ATOM 1714 O O . ARG A 1 204 ? 5.038 -2.389 -12.606 1.00 98.62 204 ARG A O 1
ATOM 1721 N N . ILE A 1 205 ? 5.257 -3.912 -14.243 1.00 98.69 205 ILE A N 1
ATOM 1722 C CA . ILE A 1 205 ? 6.281 -4.713 -13.578 1.00 98.69 205 ILE A CA 1
ATOM 1723 C C . ILE A 1 205 ? 7.400 -4.949 -14.576 1.00 98.69 205 ILE A C 1
ATOM 1725 O O . ILE A 1 205 ? 7.143 -5.329 -15.719 1.00 98.69 205 ILE A O 1
ATOM 1729 N N . TYR A 1 206 ? 8.631 -4.769 -14.117 1.00 98.62 206 TYR A N 1
ATOM 1730 C CA . TYR A 1 206 ? 9.812 -5.232 -14.823 1.00 98.62 206 TYR A CA 1
ATOM 1731 C C . TYR A 1 206 ? 10.595 -6.175 -13.925 1.00 98.62 206 TYR A C 1
ATOM 1733 O O . TYR A 1 206 ? 10.650 -5.980 -12.712 1.00 98.62 206 TYR A O 1
ATOM 1741 N N . VAL A 1 207 ? 11.211 -7.192 -14.510 1.00 98.00 207 VAL A N 1
ATOM 1742 C CA . VAL A 1 207 ? 12.038 -8.148 -13.774 1.00 98.00 207 VAL A CA 1
ATOM 1743 C C . VAL A 1 207 ? 13.379 -8.333 -14.450 1.00 98.00 207 VAL A C 1
ATOM 1745 O O . VAL A 1 207 ? 13.471 -8.366 -15.674 1.00 98.00 207 VAL A O 1
ATOM 1748 N N . TYR A 1 208 ? 14.404 -8.496 -13.632 1.00 96.69 208 TYR A N 1
ATOM 1749 C CA . TYR A 1 208 ? 15.738 -8.899 -14.028 1.00 96.69 208 TYR A CA 1
ATOM 1750 C C . TYR A 1 208 ? 16.035 -10.232 -13.321 1.00 96.69 208 TYR A C 1
ATOM 1752 O O . TYR A 1 208 ? 16.413 -10.237 -12.146 1.00 96.69 208 TYR A O 1
ATOM 1760 N N . PRO A 1 209 ? 15.822 -11.377 -14.000 1.00 95.38 209 PRO A N 1
ATOM 1761 C CA . PRO A 1 209 ? 16.146 -12.689 -13.452 1.00 95.38 209 PRO A CA 1
ATOM 1762 C C . PRO A 1 209 ? 17.658 -12.855 -13.273 1.00 95.38 209 PRO A C 1
ATOM 1764 O O . PRO A 1 209 ? 18.419 -12.700 -14.226 1.00 95.38 209 PRO A O 1
ATOM 1767 N N . ILE A 1 210 ? 18.084 -13.206 -12.062 1.00 93.38 210 ILE A N 1
ATOM 1768 C CA . ILE A 1 210 ? 19.484 -13.460 -11.700 1.00 93.38 210 ILE A CA 1
ATOM 1769 C C . ILE A 1 210 ? 19.484 -14.719 -10.840 1.00 93.38 210 ILE A C 1
ATOM 1771 O O . ILE A 1 210 ? 18.703 -14.802 -9.899 1.00 93.38 210 ILE A O 1
ATOM 1775 N N . GLN A 1 211 ? 20.322 -15.703 -11.168 1.00 84.25 211 GLN A N 1
ATOM 1776 C CA . GLN A 1 211 ? 20.340 -16.993 -10.463 1.00 84.25 211 GLN A CA 1
ATOM 1777 C C . GLN A 1 211 ? 21.239 -16.996 -9.221 1.00 84.25 211 GLN A C 1
ATOM 1779 O O . GLN A 1 211 ? 20.984 -17.747 -8.283 1.00 84.25 211 GLN A O 1
ATOM 1784 N N . ASP A 1 212 ? 22.282 -16.169 -9.223 1.00 86.88 212 ASP A N 1
ATOM 1785 C CA . ASP A 1 212 ? 23.295 -16.123 -8.173 1.00 86.88 212 ASP A CA 1
ATOM 1786 C C . ASP A 1 212 ? 22.981 -15.063 -7.106 1.00 86.88 212 ASP A C 1
ATOM 1788 O O . ASP A 1 212 ? 22.695 -13.906 -7.416 1.00 86.88 212 ASP A O 1
ATOM 1792 N N . THR A 1 213 ? 23.065 -15.457 -5.836 1.00 82.06 213 THR A N 1
ATOM 1793 C CA . THR A 1 213 ? 22.728 -14.608 -4.685 1.00 82.06 213 THR A CA 1
ATOM 1794 C C . THR A 1 213 ? 23.648 -13.397 -4.542 1.00 82.06 213 THR A C 1
ATOM 1796 O O . THR A 1 213 ? 23.174 -12.304 -4.226 1.00 82.06 213 THR A O 1
ATOM 1799 N N . GLU A 1 214 ? 24.952 -13.566 -4.756 1.00 82.75 214 GLU A N 1
ATOM 1800 C CA . GLU A 1 214 ? 25.915 -12.467 -4.629 1.00 82.75 214 GLU A CA 1
ATOM 1801 C C . GLU A 1 214 ? 25.658 -11.406 -5.706 1.00 82.75 214 GLU A C 1
ATOM 1803 O O . GLU A 1 214 ? 25.550 -10.214 -5.410 1.00 82.75 214 GLU A O 1
ATOM 1808 N N . SER A 1 215 ? 25.419 -11.862 -6.935 1.00 85.44 215 SER A N 1
ATOM 1809 C CA . SER A 1 215 ? 25.041 -11.031 -8.077 1.00 85.44 215 SER A CA 1
ATOM 1810 C C . SER A 1 215 ? 23.724 -10.284 -7.846 1.00 85.44 215 SER A C 1
ATOM 1812 O O . SER A 1 215 ? 23.615 -9.118 -8.223 1.00 85.44 215 SER A O 1
ATOM 1814 N N . ILE A 1 216 ? 22.735 -10.911 -7.194 1.00 86.69 216 ILE A N 1
ATOM 1815 C CA . ILE A 1 216 ? 21.476 -10.247 -6.815 1.00 86.69 216 ILE A CA 1
ATOM 1816 C C . ILE A 1 216 ? 21.745 -9.064 -5.879 1.00 86.69 216 ILE A C 1
ATOM 1818 O O . ILE A 1 216 ? 21.243 -7.966 -6.121 1.00 86.69 216 ILE A O 1
ATOM 1822 N N . ASN A 1 217 ? 22.531 -9.275 -4.821 1.00 80.94 217 ASN A N 1
ATOM 1823 C CA . ASN A 1 217 ? 22.813 -8.234 -3.833 1.00 80.94 217 ASN A CA 1
ATOM 1824 C C . ASN A 1 217 ? 23.621 -7.078 -4.445 1.00 80.94 217 ASN A C 1
ATOM 1826 O O . ASN A 1 217 ? 23.293 -5.913 -4.224 1.00 80.94 217 ASN A O 1
ATOM 1830 N N . LEU A 1 218 ? 24.641 -7.391 -5.252 1.00 81.38 218 LEU A N 1
ATOM 1831 C CA . LEU A 1 218 ? 25.448 -6.395 -5.964 1.00 81.38 218 LEU A CA 1
ATOM 1832 C C . LEU A 1 218 ? 24.607 -5.560 -6.935 1.00 81.38 218 LEU A C 1
ATOM 1834 O O . LEU A 1 218 ? 24.762 -4.339 -6.999 1.00 81.38 218 LEU A O 1
ATOM 1838 N N . ALA A 1 219 ? 23.710 -6.206 -7.680 1.00 83.12 219 ALA A N 1
ATOM 1839 C CA . ALA A 1 219 ? 22.832 -5.513 -8.607 1.00 83.12 219 ALA A CA 1
ATOM 1840 C C . ALA A 1 219 ? 21.803 -4.640 -7.868 1.00 83.12 219 ALA A C 1
ATOM 1842 O O . ALA A 1 219 ? 21.627 -3.486 -8.234 1.00 83.12 219 ALA A O 1
ATOM 1843 N N . GLU A 1 220 ? 21.174 -5.102 -6.782 1.00 81.12 220 GLU A N 1
ATOM 1844 C CA . GLU A 1 220 ? 20.268 -4.248 -5.992 1.00 81.12 220 GLU A CA 1
ATOM 1845 C C . GLU A 1 220 ? 20.991 -3.004 -5.449 1.00 81.12 220 GLU A C 1
ATOM 1847 O O . GLU A 1 220 ? 20.477 -1.885 -5.550 1.00 81.12 220 GLU A O 1
ATOM 1852 N N . TYR A 1 221 ? 22.202 -3.201 -4.922 1.00 78.94 221 TYR A N 1
ATOM 1853 C CA . TYR A 1 221 ? 23.021 -2.140 -4.346 1.00 78.94 221 TYR A CA 1
ATOM 1854 C C . TYR A 1 221 ? 23.385 -1.045 -5.358 1.00 78.94 221 TYR A C 1
ATOM 1856 O O . TYR A 1 221 ? 23.456 0.125 -4.988 1.00 78.94 221 TYR A O 1
ATOM 1864 N N . SER A 1 222 ? 23.588 -1.396 -6.631 1.00 82.06 222 SER A N 1
ATOM 1865 C CA . SER A 1 222 ? 23.884 -0.422 -7.688 1.00 82.06 222 SER A CA 1
ATOM 1866 C C . SER A 1 222 ? 22.629 0.219 -8.289 1.00 82.06 222 SER A C 1
ATOM 1868 O O . SER A 1 222 ? 22.661 1.389 -8.667 1.00 82.06 222 SER A O 1
ATOM 1870 N N . LEU A 1 223 ? 21.514 -0.514 -8.352 1.00 88.50 223 LEU A N 1
ATOM 1871 C CA . LEU A 1 223 ? 20.283 -0.059 -9.001 1.00 88.50 223 LEU A CA 1
ATOM 1872 C C . LEU A 1 223 ? 19.510 0.971 -8.177 1.00 88.50 223 LEU A C 1
ATOM 1874 O O . LEU A 1 223 ? 18.989 1.928 -8.748 1.00 88.50 223 LEU A O 1
ATOM 1878 N N . ILE A 1 224 ? 19.414 0.790 -6.854 1.00 85.31 224 ILE A N 1
ATOM 1879 C CA . ILE A 1 224 ? 18.629 1.698 -6.001 1.00 85.31 224 ILE A CA 1
ATOM 1880 C C . ILE A 1 224 ? 19.173 3.140 -6.058 1.00 85.31 224 ILE A C 1
ATOM 1882 O O . ILE A 1 224 ? 18.370 4.038 -6.310 1.00 85.31 224 ILE A O 1
ATOM 1886 N N . PRO A 1 225 ? 20.488 3.400 -5.887 1.00 83.69 225 PRO A N 1
ATOM 1887 C CA . PRO A 1 225 ? 21.030 4.762 -5.935 1.00 83.69 225 PRO A CA 1
ATOM 1888 C C . PRO A 1 225 ? 21.014 5.402 -7.332 1.00 83.69 225 PRO A C 1
ATOM 1890 O O . PRO A 1 225 ? 21.076 6.624 -7.439 1.00 83.69 225 PRO A O 1
ATOM 1893 N N . ASP A 1 226 ? 20.938 4.606 -8.407 1.00 86.38 226 ASP A N 1
ATOM 1894 C CA . ASP A 1 226 ? 20.861 5.119 -9.786 1.00 86.38 226 ASP A CA 1
ATOM 1895 C C . ASP A 1 226 ? 19.461 5.660 -10.145 1.00 86.38 226 ASP A C 1
ATOM 1897 O O . ASP A 1 226 ? 19.300 6.392 -11.130 1.00 86.38 226 ASP A O 1
ATOM 1901 N N . PHE A 1 227 ? 18.432 5.326 -9.357 1.00 86.69 227 PHE A N 1
ATOM 1902 C CA . PHE A 1 227 ? 17.086 5.870 -9.529 1.00 86.69 227 PHE A CA 1
ATOM 1903 C C . PHE A 1 227 ? 16.865 7.093 -8.621 1.00 86.69 227 PHE A C 1
ATOM 1905 O O . PHE A 1 227 ? 17.188 7.036 -7.436 1.00 86.69 227 PHE A O 1
ATOM 1912 N N . PRO A 1 228 ? 16.273 8.202 -9.112 1.00 86.69 228 PRO A N 1
ATOM 1913 C CA . PRO A 1 228 ? 16.040 9.377 -8.273 1.00 86.69 228 PRO A CA 1
ATOM 1914 C C . PRO A 1 228 ? 15.147 9.074 -7.061 1.00 86.69 228 PRO A C 1
ATOM 1916 O O . PRO A 1 228 ? 14.018 8.605 -7.226 1.00 86.69 228 PRO A O 1
ATOM 1919 N N . GLU A 1 229 ? 15.620 9.416 -5.857 1.00 82.56 229 GLU A N 1
ATOM 1920 C CA . GLU A 1 229 ? 14.960 9.087 -4.582 1.00 82.56 229 GLU A CA 1
ATOM 1921 C C . GLU A 1 229 ? 13.492 9.541 -4.524 1.00 82.56 229 GLU A C 1
ATOM 1923 O O . GLU A 1 229 ? 12.615 8.797 -4.084 1.00 82.56 229 GLU A O 1
ATOM 1928 N N . GLN A 1 230 ? 13.191 10.732 -5.053 1.00 84.44 230 GLN A N 1
ATOM 1929 C CA . GLN A 1 230 ? 11.834 11.294 -5.063 1.00 84.44 230 GLN A CA 1
ATOM 1930 C C . GLN A 1 230 ? 10.791 10.385 -5.737 1.00 84.44 230 GLN A C 1
ATOM 1932 O O . GLN A 1 230 ? 9.605 10.433 -5.397 1.00 84.44 230 GLN A O 1
ATOM 1937 N N . TYR A 1 231 ? 11.240 9.535 -6.662 1.00 91.31 231 TYR A N 1
ATOM 1938 C CA . TYR A 1 231 ? 10.408 8.632 -7.444 1.00 91.31 231 TYR A CA 1
ATOM 1939 C C . TYR A 1 231 ? 10.476 7.177 -6.979 1.00 91.31 231 TYR A C 1
ATOM 1941 O O . TYR A 1 231 ? 9.911 6.310 -7.643 1.00 91.31 231 TYR A O 1
ATOM 1949 N N . THR A 1 232 ? 11.131 6.883 -5.854 1.00 89.25 232 THR A N 1
ATOM 1950 C CA . THR A 1 232 ? 11.188 5.526 -5.310 1.00 89.25 232 THR A CA 1
ATOM 1951 C C . THR A 1 232 ? 10.543 5.405 -3.928 1.00 89.25 232 THR A C 1
ATOM 1953 O O . THR A 1 232 ? 10.502 6.332 -3.120 1.00 89.25 232 THR A O 1
ATOM 1956 N N . LEU A 1 233 ? 9.978 4.226 -3.672 1.00 89.06 233 LEU A N 1
ATOM 1957 C CA . LEU A 1 233 ? 9.443 3.791 -2.384 1.00 89.06 233 LEU A CA 1
ATOM 1958 C C . LEU A 1 233 ? 10.483 3.026 -1.548 1.00 89.06 233 LEU A C 1
ATOM 1960 O O . LEU A 1 233 ? 10.157 2.538 -0.464 1.00 89.06 233 LEU A O 1
ATOM 1964 N N . ASN A 1 234 ? 11.722 2.899 -2.031 1.00 85.44 234 ASN A N 1
ATOM 1965 C CA . ASN A 1 234 ? 12.845 2.374 -1.262 1.00 85.44 234 ASN A CA 1
ATOM 1966 C C . ASN A 1 234 ? 13.192 3.357 -0.133 1.00 85.44 234 ASN A C 1
ATOM 1968 O O . ASN A 1 234 ? 13.954 4.295 -0.321 1.00 85.44 234 ASN A O 1
ATOM 1972 N N . CYS A 1 235 ? 12.620 3.170 1.058 1.00 61.81 235 CYS A N 1
ATOM 1973 C CA . CYS A 1 235 ? 12.993 3.976 2.218 1.00 61.81 235 CYS A CA 1
ATOM 1974 C C . CYS A 1 235 ? 14.402 3.588 2.688 1.00 61.81 235 CYS A C 1
ATOM 1976 O O . CYS A 1 235 ? 14.664 2.399 2.900 1.00 61.81 235 CYS A O 1
ATOM 1978 N N . GLY A 1 236 ? 15.273 4.591 2.850 1.00 50.56 236 GLY A N 1
ATOM 1979 C CA . GLY A 1 236 ? 16.685 4.462 3.222 1.00 50.56 236 GLY A CA 1
ATOM 1980 C C . GLY A 1 236 ? 17.014 3.262 4.122 1.00 50.56 236 GLY A C 1
ATOM 1981 O O . GLY A 1 236 ? 16.332 2.976 5.112 1.00 50.56 236 GLY A O 1
ATOM 1982 N N . SER A 1 237 ? 18.057 2.532 3.727 1.00 34.31 237 SER A N 1
ATOM 1983 C CA . SER A 1 237 ? 18.715 1.439 4.467 1.00 34.31 237 SER A CA 1
ATOM 1984 C C . SER A 1 237 ? 17.872 0.214 4.849 1.00 34.31 237 SER A C 1
ATOM 1986 O O . SER A 1 237 ? 18.381 -0.665 5.538 1.00 34.31 237 SER A O 1
ATOM 1988 N N . SER A 1 238 ? 16.604 0.132 4.436 1.00 36.75 238 SER A N 1
ATOM 1989 C CA . SER A 1 238 ? 15.675 -0.914 4.908 1.00 36.75 238 SER A CA 1
ATOM 1990 C C . SER A 1 238 ? 15.275 -1.927 3.829 1.00 36.75 238 SER A C 1
ATOM 1992 O O . SER A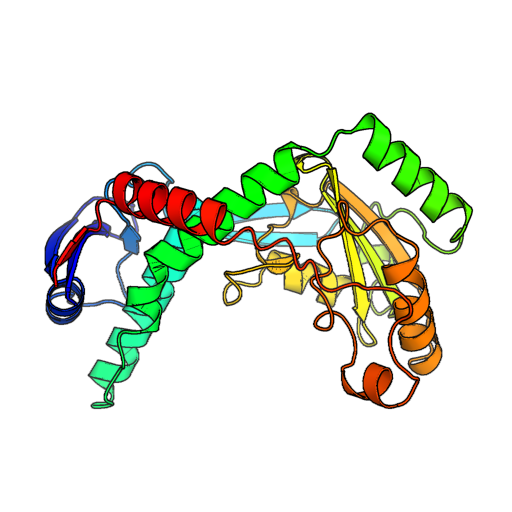 1 238 ? 14.563 -2.887 4.120 1.00 36.75 238 SER A O 1
ATOM 1994 N N . GLY A 1 239 ? 15.678 -1.684 2.578 1.00 38.31 239 GLY A N 1
ATOM 1995 C CA . GLY A 1 239 ? 15.291 -2.489 1.416 1.00 38.31 239 GLY A CA 1
ATOM 1996 C C . GLY A 1 239 ? 16.258 -3.611 1.038 1.00 38.31 239 GLY A C 1
ATOM 1997 O O . GLY A 1 239 ? 15.829 -4.518 0.339 1.00 38.31 239 GLY A O 1
ATOM 1998 N N . GLY A 1 240 ? 17.502 -3.577 1.524 1.00 46.16 240 GLY A N 1
ATOM 1999 C CA . GLY A 1 240 ? 18.543 -4.560 1.210 1.00 46.16 240 GLY A CA 1
ATOM 2000 C C . GLY A 1 240 ? 19.020 -5.332 2.438 1.00 46.16 240 GLY A C 1
ATOM 2001 O O . GLY A 1 240 ? 18.682 -4.998 3.578 1.00 46.16 240 GLY A O 1
ATOM 2002 N N . ASP A 1 241 ? 19.818 -6.376 2.211 1.00 46.25 241 ASP A N 1
ATOM 2003 C CA . ASP A 1 241 ? 20.478 -7.096 3.297 1.00 46.25 241 ASP A CA 1
ATOM 2004 C C . ASP A 1 241 ? 21.420 -6.142 4.053 1.00 46.25 241 ASP A C 1
ATOM 2006 O O . ASP A 1 241 ? 22.492 -5.760 3.579 1.00 46.25 241 ASP A O 1
ATOM 2010 N N . VAL A 1 242 ? 21.004 -5.753 5.259 1.00 41.28 242 VAL A N 1
ATOM 2011 C CA . VAL A 1 242 ? 21.758 -4.878 6.163 1.00 41.28 242 VAL A CA 1
ATOM 2012 C C . VAL A 1 242 ? 23.165 -5.434 6.437 1.00 41.28 242 VAL A C 1
ATOM 2014 O O . VAL A 1 242 ? 24.083 -4.654 6.694 1.00 41.28 242 VAL A O 1
ATOM 2017 N N . TYR A 1 243 ? 23.373 -6.756 6.365 1.00 41.72 243 TYR A N 1
ATOM 2018 C CA . TYR A 1 243 ? 24.705 -7.359 6.476 1.00 41.72 243 TYR A CA 1
ATOM 2019 C C . TYR A 1 243 ? 25.574 -7.109 5.239 1.00 41.72 243 TYR A C 1
ATOM 2021 O O . TYR A 1 243 ? 26.763 -6.820 5.392 1.00 41.72 243 TYR A O 1
ATOM 2029 N N . PHE A 1 244 ? 25.004 -7.160 4.034 1.00 48.28 244 PHE A N 1
ATOM 2030 C CA . PHE A 1 244 ? 25.722 -6.849 2.794 1.00 48.28 244 PHE A CA 1
ATOM 2031 C C . PHE A 1 244 ? 26.152 -5.376 2.764 1.00 48.28 244 PHE A C 1
ATOM 2033 O O . PHE A 1 244 ? 27.323 -5.069 2.546 1.00 48.28 244 PHE A O 1
ATOM 2040 N N . MET A 1 245 ? 25.241 -4.470 3.132 1.00 49.69 245 MET A N 1
ATOM 2041 C CA . MET A 1 245 ? 25.527 -3.035 3.247 1.00 49.69 245 MET A CA 1
ATOM 2042 C C . MET A 1 245 ? 26.628 -2.723 4.274 1.00 49.69 245 MET A C 1
ATOM 2044 O O . MET A 1 245 ? 27.466 -1.858 4.047 1.00 49.69 245 MET A O 1
ATOM 2048 N N . LYS A 1 246 ? 26.667 -3.436 5.408 1.00 47.47 246 LYS A N 1
ATOM 2049 C CA . LYS A 1 246 ? 27.713 -3.254 6.433 1.00 47.47 246 LYS A CA 1
ATOM 2050 C C . LYS A 1 246 ? 29.086 -3.785 6.018 1.00 47.47 246 LYS A C 1
ATOM 2052 O O . LYS A 1 246 ? 30.083 -3.359 6.594 1.00 47.47 246 LYS A O 1
ATOM 2057 N N . SER A 1 247 ? 29.139 -4.730 5.081 1.00 47.84 247 SER A N 1
ATOM 2058 C CA . SER A 1 247 ? 30.378 -5.399 4.661 1.00 47.84 247 SER A CA 1
ATOM 2059 C C . SER A 1 247 ? 31.016 -4.789 3.409 1.00 47.84 247 SER A C 1
ATOM 2061 O O . SER A 1 247 ? 32.210 -4.988 3.210 1.00 47.84 247 SER A O 1
ATOM 2063 N N . HIS A 1 248 ? 30.267 -4.018 2.610 1.00 53.66 248 HIS A N 1
ATOM 2064 C CA . HIS A 1 248 ? 30.718 -3.512 1.303 1.00 53.66 248 HIS A CA 1
ATOM 2065 C C . HIS A 1 248 ? 30.778 -1.973 1.189 1.00 53.66 248 HIS A C 1
ATOM 2067 O O . HIS A 1 248 ? 30.952 -1.441 0.095 1.00 53.66 248 HIS A O 1
ATOM 2073 N N . GLY A 1 249 ? 30.736 -1.259 2.321 1.00 46.81 249 GLY A N 1
ATOM 2074 C CA . GLY A 1 249 ? 30.967 0.190 2.401 1.00 46.81 249 GLY A CA 1
ATOM 2075 C C . GLY A 1 249 ? 29.691 1.036 2.418 1.00 46.81 249 GLY A C 1
ATOM 2076 O O . GLY A 1 249 ? 28.608 0.568 2.083 1.00 46.81 249 GLY A O 1
ATOM 2077 N N . GLU A 1 250 ? 29.820 2.288 2.869 1.00 44.78 250 GLU A N 1
ATOM 2078 C CA . GLU A 1 250 ? 28.713 3.250 2.927 1.00 44.78 250 GLU A CA 1
ATOM 2079 C C . GLU A 1 250 ? 28.147 3.510 1.522 1.00 44.78 250 GLU A C 1
ATOM 2081 O O . GLU A 1 250 ? 28.902 3.716 0.569 1.00 44.78 250 GLU A O 1
ATOM 2086 N N . LEU A 1 251 ? 26.814 3.518 1.401 1.00 45.81 251 LEU A N 1
ATOM 2087 C CA . LEU A 1 251 ? 26.130 3.940 0.179 1.00 45.81 251 LEU A CA 1
ATOM 2088 C C . LEU A 1 251 ? 26.605 5.357 -0.179 1.00 45.81 251 LEU A C 1
ATOM 2090 O O . LEU A 1 251 ? 26.392 6.273 0.622 1.00 45.81 251 LEU A O 1
ATOM 2094 N N . PRO A 1 252 ? 27.231 5.573 -1.349 1.00 40.53 252 PRO A N 1
ATOM 2095 C CA . PRO A 1 252 ? 27.613 6.910 -1.750 1.00 40.53 252 PRO A CA 1
ATOM 2096 C C . PRO A 1 252 ? 26.341 7.737 -1.951 1.00 40.53 252 PRO A C 1
ATOM 2098 O O . PRO A 1 252 ? 25.482 7.390 -2.756 1.00 40.53 252 PRO A O 1
ATOM 2101 N N . ASN A 1 253 ? 26.243 8.843 -1.216 1.00 40.00 253 ASN A N 1
ATOM 2102 C CA . ASN A 1 253 ? 25.275 9.921 -1.432 1.00 40.00 253 ASN A CA 1
ATOM 2103 C C . ASN A 1 253 ? 23.784 9.580 -1.285 1.00 40.00 253 ASN A C 1
ATOM 2105 O O . ASN A 1 253 ? 22.959 10.224 -1.928 1.00 40.00 253 ASN A O 1
ATOM 2109 N N . ILE A 1 254 ? 23.402 8.675 -0.383 1.00 41.59 254 ILE A N 1
ATOM 2110 C CA . ILE A 1 254 ? 22.079 8.833 0.235 1.00 41.59 254 ILE A CA 1
ATOM 2111 C C . ILE A 1 254 ? 22.284 9.790 1.402 1.00 41.59 254 ILE A C 1
ATOM 2113 O O . ILE A 1 254 ? 22.561 9.355 2.520 1.00 41.59 254 ILE A O 1
ATOM 2117 N N . GLU A 1 255 ? 22.211 11.103 1.151 1.00 35.59 255 GLU A N 1
ATOM 2118 C CA . GLU A 1 255 ? 21.879 11.985 2.265 1.00 35.59 255 GLU A CA 1
ATOM 2119 C C . GLU A 1 255 ? 20.528 11.483 2.783 1.00 35.59 255 GLU A C 1
ATOM 2121 O O . GLU A 1 255 ? 19.561 11.496 2.024 1.00 35.59 255 GLU A O 1
ATOM 2126 N N . PRO A 1 256 ? 20.434 10.984 4.031 1.00 40.44 256 PRO A N 1
ATOM 2127 C CA . PRO A 1 256 ? 19.130 10.706 4.602 1.00 40.44 256 PRO A CA 1
ATOM 2128 C C . PRO A 1 256 ? 18.367 12.012 4.490 1.00 40.44 256 PRO A C 1
ATOM 2130 O O . PRO A 1 256 ? 18.927 13.027 4.907 1.00 40.44 256 PRO A O 1
ATOM 2133 N N . ASP A 1 257 ? 17.159 12.001 3.933 1.00 42.47 257 ASP A N 1
ATOM 2134 C CA . ASP A 1 257 ? 16.343 13.202 3.818 1.00 42.47 257 ASP A CA 1
ATOM 2135 C C . ASP A 1 257 ? 16.253 13.899 5.191 1.00 42.47 257 ASP A C 1
ATOM 2137 O O . ASP A 1 257 ? 15.481 13.534 6.085 1.00 42.47 257 ASP A O 1
ATOM 2141 N N . LYS A 1 258 ? 17.135 14.885 5.398 1.00 37.09 258 LYS A N 1
ATOM 2142 C CA . LYS A 1 258 ? 17.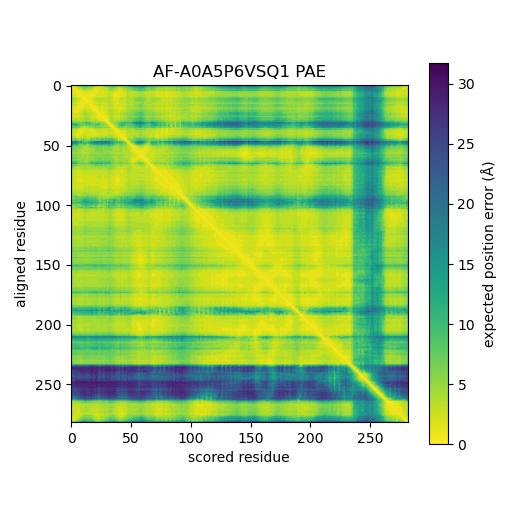200 15.713 6.601 1.00 37.09 258 LYS A CA 1
ATOM 2143 C C . LYS A 1 258 ? 16.110 16.777 6.548 1.00 37.09 258 LYS A C 1
ATOM 2145 O O . LYS A 1 258 ? 15.927 17.490 7.534 1.00 37.09 258 LYS A O 1
ATOM 2150 N N . HIS A 1 259 ? 15.327 16.844 5.469 1.00 41.53 259 HIS A N 1
ATOM 2151 C CA . HIS A 1 259 ? 14.129 17.661 5.384 1.00 41.53 259 HIS A CA 1
ATOM 2152 C C . HIS A 1 259 ? 12.889 16.928 5.909 1.00 41.53 259 HIS A C 1
ATOM 2154 O O . HIS A 1 259 ? 11.772 17.131 5.435 1.00 41.53 259 HIS A O 1
ATOM 2160 N N . TYR A 1 260 ? 13.026 16.242 7.050 1.00 44.53 260 TYR A N 1
ATOM 2161 C CA . TYR A 1 260 ? 11.965 16.324 8.053 1.00 44.53 260 TYR A CA 1
ATOM 2162 C C . TYR A 1 260 ? 11.891 17.768 8.536 1.00 44.53 260 TYR A C 1
ATOM 2164 O O . TYR A 1 260 ? 12.468 18.152 9.557 1.00 44.53 260 TYR A O 1
ATOM 2172 N N . ASN A 1 261 ? 11.178 18.598 7.782 1.00 44.03 261 ASN A N 1
ATOM 2173 C CA . ASN A 1 261 ? 10.818 19.908 8.272 1.00 44.03 261 ASN A CA 1
ATOM 2174 C C . ASN A 1 261 ? 9.871 19.664 9.453 1.00 44.03 261 ASN A C 1
ATOM 2176 O O . ASN A 1 261 ? 8.702 19.349 9.254 1.00 44.03 261 ASN A O 1
ATOM 2180 N N . LYS A 1 262 ? 10.383 19.712 10.691 1.00 47.62 262 LYS A N 1
ATOM 2181 C CA . LYS A 1 262 ? 9.592 19.474 11.915 1.00 47.62 262 LYS A CA 1
ATOM 2182 C C . LYS A 1 262 ? 8.359 20.383 11.992 1.00 47.62 262 LYS A C 1
ATOM 2184 O O . LYS A 1 262 ? 7.407 20.036 12.682 1.00 47.62 262 LYS A O 1
ATOM 2189 N N . SER A 1 263 ? 8.373 21.507 11.270 1.00 52.88 263 SER A N 1
ATOM 2190 C CA . SER A 1 263 ? 7.212 22.371 11.067 1.00 52.88 263 SER A CA 1
ATOM 2191 C C . SER A 1 263 ? 6.066 21.668 10.330 1.00 52.88 263 SER A C 1
ATOM 2193 O O . SER A 1 263 ? 4.936 21.791 10.775 1.00 52.88 263 SER A O 1
ATOM 2195 N N . SER A 1 264 ? 6.337 20.858 9.297 1.00 68.06 264 SER A N 1
ATOM 2196 C CA . SER A 1 264 ? 5.284 20.194 8.513 1.00 68.06 264 SER A CA 1
ATOM 2197 C C . SER A 1 264 ? 4.623 19.040 9.263 1.00 68.06 264 SER A C 1
ATOM 2199 O O . SER A 1 264 ? 3.414 18.869 9.169 1.00 68.06 264 SER A O 1
ATOM 2201 N N . LEU A 1 265 ? 5.377 18.268 10.057 1.00 78.12 265 LEU A N 1
ATOM 2202 C CA . LEU A 1 265 ? 4.798 17.152 10.816 1.00 78.12 265 LEU A CA 1
ATOM 2203 C C . LEU A 1 265 ? 3.775 17.634 11.849 1.00 78.12 265 LEU A C 1
ATOM 2205 O O . LEU A 1 265 ? 2.776 16.957 12.065 1.00 78.12 265 LEU A O 1
ATOM 2209 N N . LYS A 1 266 ? 4.008 18.795 12.471 1.00 84.31 266 LYS A N 1
ATOM 2210 C CA . LYS A 1 266 ? 3.031 19.389 13.385 1.00 84.31 266 LYS A CA 1
ATOM 2211 C C . LYS A 1 266 ? 1.720 19.696 12.658 1.00 84.31 266 LYS A C 1
ATOM 2213 O O . LYS A 1 266 ? 0.672 19.305 13.150 1.00 84.31 266 LYS A O 1
ATOM 2218 N N . ASP A 1 267 ? 1.792 20.295 11.471 1.00 86.81 267 ASP A N 1
ATOM 2219 C CA . ASP A 1 267 ? 0.599 20.613 10.681 1.00 86.81 267 ASP A CA 1
ATOM 2220 C C . ASP A 1 267 ? -0.190 19.347 10.308 1.00 86.81 267 ASP A C 1
ATOM 2222 O O . ASP A 1 267 ? -1.418 19.344 10.372 1.00 86.81 267 ASP A O 1
ATOM 2226 N N . TYR A 1 268 ? 0.492 18.250 9.957 1.00 87.94 268 TYR A N 1
ATOM 2227 C CA . TYR A 1 268 ? -0.180 16.974 9.678 1.00 87.94 268 TYR A CA 1
ATOM 2228 C C . TYR A 1 268 ? -0.734 16.295 10.933 1.00 87.94 268 TYR A C 1
ATOM 2230 O O . TYR A 1 268 ? -1.759 15.627 10.840 1.00 87.94 268 TYR A O 1
ATOM 2238 N N . LEU A 1 269 ? -0.088 16.450 12.092 1.00 87.56 269 LEU A N 1
ATOM 2239 C CA . LEU A 1 269 ? -0.630 15.976 13.369 1.00 87.56 269 LEU A CA 1
ATOM 2240 C C . LEU A 1 269 ? -1.905 16.740 13.725 1.00 87.56 269 LEU A C 1
ATOM 2242 O O . LEU A 1 269 ? -2.922 16.114 13.994 1.00 87.56 269 LEU A O 1
ATOM 2246 N N . ASP A 1 270 ? -1.889 18.069 13.616 1.00 88.06 270 ASP A N 1
ATOM 2247 C CA . ASP A 1 270 ? -3.063 18.911 13.865 1.00 88.06 270 ASP A CA 1
ATOM 2248 C C . ASP A 1 270 ? -4.212 18.559 12.889 1.00 88.06 270 ASP A C 1
ATOM 2250 O O . ASP A 1 270 ? -5.384 18.496 13.275 1.00 88.06 270 ASP A O 1
ATOM 2254 N N . GLN A 1 271 ? -3.892 18.260 11.623 1.00 89.38 271 GLN A N 1
ATOM 2255 C CA . GLN A 1 271 ? -4.863 17.754 10.644 1.00 89.38 271 GLN A CA 1
ATOM 2256 C C . GLN A 1 271 ? -5.402 16.367 11.010 1.00 89.38 271 GLN A C 1
ATOM 2258 O O . GLN A 1 271 ? -6.615 16.161 10.973 1.00 89.38 271 GLN A O 1
ATOM 2263 N N . ALA A 1 272 ? -4.530 15.422 11.367 1.00 89.56 272 ALA A N 1
ATOM 2264 C CA . ALA A 1 272 ? -4.921 14.071 11.754 1.00 89.56 272 ALA A CA 1
ATOM 2265 C C . ALA A 1 272 ? -5.809 14.085 13.006 1.00 89.56 272 ALA A C 1
ATOM 2267 O O . ALA A 1 272 ? -6.844 13.421 13.020 1.00 89.56 272 ALA A O 1
ATOM 2268 N N . GLU A 1 273 ? -5.452 14.888 14.012 1.00 88.56 273 GLU A N 1
ATOM 2269 C CA . GLU A 1 273 ? -6.237 15.130 15.224 1.00 88.56 273 GLU A CA 1
ATOM 2270 C C . GLU A 1 273 ? -7.658 15.592 14.858 1.00 88.56 273 GLU A C 1
ATOM 2272 O O . GLU A 1 273 ? -8.655 14.981 15.258 1.00 88.56 273 GLU A O 1
ATOM 2277 N N . LYS A 1 274 ? -7.754 16.609 13.991 1.00 90.25 274 LYS A N 1
ATOM 2278 C CA . LYS A 1 274 ? -9.029 17.162 13.520 1.00 90.25 274 LYS A CA 1
ATOM 2279 C C . LYS A 1 274 ? -9.869 16.157 12.727 1.00 90.25 274 LYS A C 1
ATOM 2281 O O . LYS A 1 274 ? -11.078 16.104 12.937 1.00 90.25 274 LYS A O 1
ATOM 2286 N N . ILE A 1 275 ? -9.264 15.405 11.805 1.00 92.31 275 ILE A N 1
ATOM 2287 C CA . ILE A 1 275 ? -9.980 14.461 10.930 1.00 92.31 275 ILE A CA 1
ATOM 2288 C C . ILE A 1 275 ? -10.482 13.259 11.729 1.00 92.31 275 ILE A C 1
ATOM 2290 O O . ILE A 1 275 ? -11.656 12.911 11.637 1.00 92.31 275 ILE A O 1
ATOM 2294 N N . LEU A 1 276 ? -9.606 12.642 12.528 1.00 91.44 276 LEU A N 1
ATOM 2295 C CA . LEU A 1 276 ? -9.947 11.453 13.312 1.00 91.44 276 LEU A CA 1
ATOM 2296 C C . LEU A 1 276 ? -10.878 11.778 14.487 1.00 91.44 276 LEU A C 1
ATOM 2298 O O . LEU A 1 276 ? -11.505 10.874 15.040 1.00 91.44 276 LEU A O 1
ATOM 2302 N N . GLY A 1 277 ? -10.953 13.050 14.893 1.00 88.75 277 GLY A N 1
ATOM 2303 C CA . GLY A 1 277 ? -11.725 13.477 16.058 1.00 88.75 277 GLY A CA 1
ATOM 2304 C C . GLY A 1 277 ? -11.142 12.964 17.377 1.00 88.75 277 GLY A C 1
ATOM 2305 O O . GLY A 1 277 ? -11.875 12.802 18.355 1.00 88.75 277 GLY A O 1
ATOM 2306 N N . ILE A 1 278 ? -9.837 12.678 17.403 1.00 85.81 278 ILE A N 1
ATOM 2307 C CA . ILE A 1 278 ? -9.086 12.378 18.625 1.00 85.81 278 ILE A CA 1
ATOM 2308 C C . ILE A 1 278 ? -8.618 13.717 19.199 1.00 85.81 278 ILE A C 1
ATOM 2310 O O . ILE A 1 278 ? -8.250 14.585 18.432 1.00 85.81 278 ILE A O 1
ATOM 2314 N N . ARG A 1 279 ? -8.629 13.919 20.516 1.00 85.19 279 ARG A N 1
ATOM 2315 C CA . ARG A 1 279 ? -8.121 15.130 21.182 1.00 85.19 279 ARG A CA 1
ATOM 2316 C C . ARG A 1 279 ? -7.110 14.769 22.255 1.00 85.19 279 ARG A C 1
ATOM 2318 O O . ARG A 1 279 ? -7.330 13.809 22.998 1.00 85.19 279 ARG A O 1
ATOM 2325 N N . LYS A 1 280 ? -6.035 15.548 22.367 1.00 82.69 280 LYS A N 1
ATOM 2326 C CA . LYS A 1 280 ? -5.043 15.407 23.445 1.00 82.69 280 LYS A CA 1
ATOM 2327 C C . LYS A 1 280 ? -5.412 16.277 24.644 1.00 82.69 280 LYS A C 1
ATOM 2329 O O . LYS A 1 280 ? -5.517 17.492 24.527 1.00 82.69 280 LYS A O 1
ATOM 2334 N N . GLU A 1 281 ? -5.519 15.662 25.816 1.00 83.25 281 GLU A N 1
ATOM 2335 C CA . GLU A 1 281 ? -5.640 16.357 27.102 1.00 83.25 281 GLU A CA 1
ATOM 2336 C C . GLU A 1 281 ? -4.391 16.103 27.952 1.00 83.25 281 GLU A C 1
ATOM 2338 O O . GLU A 1 281 ? -3.875 14.980 27.985 1.00 83.25 281 GLU A O 1
ATOM 2343 N N . LEU A 1 282 ? -3.871 17.143 28.610 1.00 70.88 282 LEU A N 1
ATOM 2344 C CA . LEU A 1 282 ? -2.655 17.060 29.430 1.00 70.88 282 LEU A CA 1
ATOM 2345 C C . LEU A 1 282 ? -2.894 16.283 30.729 1.00 70.88 282 LEU A C 1
ATOM 2347 O O . LEU A 1 282 ? -3.801 16.665 31.495 1.00 70.88 282 LEU A O 1
#

Organism: Pseudobutyrivibrio xylanivorans (NCBI:txid185007)

Secondary structure (DSSP, 8-state):
-EEEEEEEEE-TT--EEEEEEEEHHHHHHH-SSTTTSEEE-GGGTTS----EEEEEETTEEEEEES-SS--HHHHHHHHHHHHHHHHHHHHTTT----THHHHTHHHHHHHHHHHHHHHTT--HHHHHHHHHHHHHH-TT-EE-S-TTTTTT--EEEEEEEGGGTEEEEEEESS-HHHHHHHHHH--S--SSSGGGS-GGG--EEEEEE---HHHHHHHHHHHHHHS-GGGB---TTSSS-HHHHHHS-PPTT--------HHHHHHHHHHHHHHHT-EEE-

pLDDT: mean 83.96, std 15.4, range [34.31, 98.69]

Foldseek 3Di:
DFKWAKKWKAAQVLDTDDIATTTPVVSLVPDDPLPGIFMAQPLCSPLDHQDWDWDQFLNDTDTDGRDQWFDLRVLLSLQQSVLSVVSVVQVVVVHDDDCVSVVCSLVLSLLVVVVQVLLVVDDLVVLVVLVVVLCVVVVLWDWGSHLVVQAFFWAKKWFAQSVSSAIEIATDQGGPSVVVQCLQPDRPDRHFASNSTHRVSGDIMITRGDNDPVVRQVVSLVSPVSGDPSRYRPQPCPRGDVVVCVVPDDRPDPPRPPPPVVVSSVVSSVVSCVSSVMDDDD

Solvent-accessible surface area (backbone atoms only — not comparable to full-atom values): 15865 Å² total; per-residue (Å²): 110,48,47,33,32,49,41,33,32,23,48,85,87,55,46,81,77,46,76,41,73,42,45,52,70,59,41,61,74,67,54,73,64,45,80,74,50,42,52,34,39,69,82,51,69,80,75,62,47,78,49,76,43,74,48,76,54,50,79,40,78,50,73,34,65,54,54,55,52,65,49,66,68,58,52,49,34,50,49,53,39,50,44,46,30,54,48,44,62,30,52,77,68,75,41,91,72,75,64,61,69,60,72,38,48,47,57,46,47,16,50,41,54,52,48,50,58,57,34,70,69,46,46,62,68,63,40,49,54,52,51,52,54,48,46,67,76,46,65,69,50,39,79,55,73,44,44,68,84,43,64,74,35,21,16,38,38,37,41,28,24,67,94,44,26,32,31,35,71,46,73,35,85,63,25,44,48,58,55,57,51,45,34,38,68,47,83,88,54,80,79,76,47,65,35,60,35,26,59,66,40,49,69,48,40,30,37,30,81,38,92,49,66,68,60,40,53,55,48,52,66,55,51,59,78,73,45,65,66,94,37,43,39,63,55,83,87,68,72,60,62,60,66,58,50,71,73,73,54,81,74,83,84,70,71,70,80,75,76,67,51,69,71,57,56,52,56,31,36,57,47,27,30,64,60,54,50,42,43,82,43,117

Mean predicted aligned error: 7.5 Å

Sequence (282 aa):
MRFIGTILQFDADDHLIGEYTGELKCILDNIENGETFYYRFPCFSDIGSKKKIRYTHFGLKGINTSCNEYSAEELITYYLNYEIQAYYRRKKKGKKFHCRGFENIEFIYAIQLQEADRLNRNTAEDFNKRLDSFLKRHSEFKPVVDLNDYRGMCGIYLLVLDKYNVCYIGQTQTALRVRIKQHWTRSDYFLRGIDRFKAMDTTRIYVYPIQDTESINLAEYSLIPDFPEQYTLNCGSSGGDVYFMKSHGELPNIEPDKHYNKSSLKDYLDQAEKILGIRKEL

Radius of gyration: 20.84 Å; Cα contacts (8 Å, |Δi|>4): 442; chains: 1; bounding box: 55×43×53 Å